Protein AF-0000000085152726 (afdb_homodimer)

Sequence (280 aa):
MINSKIYKAVYTLSEKLMHASKQKSEKEFDRLYAELKAICIDNENTAKDHPEQWETLADFTENLEVAVTGYEKALEKAIAINSKDHMSSIAYSMATLQVELGRTDEALKNLQEAKISANKIVDKELQREIDELLKKLLAEMINSKIYKAVYTLSEKLMHASKQKSEKEFDRLYAELKAICIDNENTAKDHPEQWETLADFTENLEVAVTGYEKALEKAIAINSKDHMSSIAYSMATLQVELGRTDEALKNLQEAKISANKIVDKELQREIDELLKKLLAE

Secondary structure (DSSP, 8-state):
---HHHHHHHHHHHHHHHHHHHTT-HHHHHHHHHHHHHHHHHHTTSTT--HHHHHHHHHT--SHHHHHHHHHHHHHHHHHTT-HHHHHHHHHHHHHHHHHTT-HHHHHHHHHHHHHHHTTSS-HHHHHHHHHHHHHHHH-/---HHHHHHHHHHHHHHHHHHHTT-HHHHHHHHHHHHHHHHHHTTSTT--HHHHHHHHHT--SHHHHHHHHHHHHHHHHHTT-HHHHHHHHHHHHHHHHHTT-HHHHHHHHHHHHHHHTTSS-HHHHHHHHHHHHHHHH-

InterPro domains:
  IPR011990 Tetratricopeptide-like helical domain superfamily [G3DSA:1.25.40.10] (48-139)
  IPR011990 Tetratricopeptide-like helical domain superfamily [SSF48452] (37-122)

Organism: Desulfotalea psychrophila (strain LSv54 / DSM 12343) (NCBI:txid177439)

Nearest PDB structures (foldseek):
  4a1s-assembly1_B  TM=7.825E-01  e=2.206E-02  Drosophila melanogaster
  3sf4-assembly1_A  TM=6.761E-01  e=1.902E-02  Homo sapiens
  4wne-assembly1_A  TM=7.659E-01  e=3.987E-02  Homo sapiens
  4wng-assembly1_A  TM=5.699E-01  e=5.361E-02  Homo sapiens
  5a7d-assembly2_E  TM=5.368E-01  e=1.070E-01  Drosophila melanogaster

Structure (mmCIF, N/CA/C/O backbone):
data_AF-0000000085152726-model_v1
#
loop_
_entity.id
_entity.type
_entity.pdbx_description
1 polymer 'Replicative DNA helicase'
#
loop_
_atom_site.group_PDB
_atom_site.id
_atom_site.type_symbol
_atom_site.label_atom_id
_atom_site.label_alt_id
_atom_site.label_comp_id
_atom_site.label_asym_id
_atom_site.label_entity_id
_atom_site.label_seq_id
_atom_site.pdbx_PDB_ins_code
_atom_site.Cartn_x
_atom_site.Cartn_y
_atom_site.Cartn_z
_atom_site.occupancy
_atom_site.B_iso_or_equiv
_atom_site.auth_seq_id
_atom_site.auth_comp_id
_atom_site.auth_asym_id
_atom_site.auth_atom_id
_atom_site.pdbx_PDB_model_num
ATOM 1 N N . MET A 1 1 ? 15.062 12.93 2.455 1 77.06 1 MET A N 1
ATOM 2 C CA . MET A 1 1 ? 14.906 11.641 1.789 1 77.06 1 MET A CA 1
ATOM 3 C C . MET A 1 1 ? 15.008 10.492 2.791 1 77.06 1 MET A C 1
ATOM 5 O O . MET A 1 1 ? 15.812 10.547 3.721 1 77.06 1 MET A O 1
ATOM 9 N N . ILE A 1 2 ? 13.938 9.641 2.707 1 87.25 2 ILE A N 1
ATOM 10 C CA . ILE A 1 2 ? 13.922 8.531 3.65 1 87.25 2 ILE A CA 1
ATOM 11 C C . ILE A 1 2 ? 15.078 7.574 3.342 1 87.25 2 ILE A C 1
ATOM 13 O O . ILE A 1 2 ? 15.453 7.406 2.18 1 87.25 2 ILE A O 1
ATOM 17 N N . ASN A 1 3 ? 15.664 7.082 4.418 1 90.44 3 ASN A N 1
ATOM 18 C CA . ASN A 1 3 ? 16.672 6.035 4.277 1 90.44 3 ASN A CA 1
ATOM 19 C C . ASN A 1 3 ? 16.172 4.883 3.418 1 90.44 3 ASN A C 1
ATOM 21 O O . ASN A 1 3 ? 15.078 4.363 3.646 1 90.44 3 ASN A O 1
ATOM 25 N N . SER A 1 4 ? 17.047 4.504 2.492 1 88 4 SER A N 1
ATOM 26 C CA . SER A 1 4 ? 16.609 3.533 1.492 1 88 4 SER A CA 1
ATOM 27 C C . SER A 1 4 ? 16.234 2.207 2.141 1 88 4 SER A C 1
ATOM 29 O O . SER A 1 4 ? 15.266 1.561 1.721 1 88 4 SER A O 1
ATOM 31 N N . LYS A 1 5 ? 16.984 1.775 3.172 1 89.38 5 LYS A N 1
ATOM 32 C CA . LYS A 1 5 ? 16.703 0.51 3.84 1 89.38 5 LYS A CA 1
ATOM 33 C C . LYS A 1 5 ? 15.344 0.562 4.547 1 89.38 5 LYS A C 1
ATOM 35 O O . LYS A 1 5 ? 14.562 -0.384 4.469 1 89.38 5 LYS A O 1
ATOM 40 N N . ILE A 1 6 ? 15.086 1.668 5.223 1 93.62 6 ILE A N 1
ATOM 41 C CA . ILE A 1 6 ? 13.828 1.849 5.938 1 93.62 6 ILE A CA 1
ATOM 42 C C . ILE A 1 6 ? 12.68 1.976 4.934 1 93.62 6 ILE A C 1
ATOM 44 O O . ILE A 1 6 ? 11.609 1.397 5.133 1 93.62 6 ILE A O 1
ATOM 48 N N . TYR A 1 7 ? 12.984 2.674 3.877 1 91.25 7 TYR A N 1
ATOM 49 C CA . TYR A 1 7 ? 11.992 2.852 2.822 1 91.25 7 TYR A CA 1
ATOM 50 C C . TYR A 1 7 ? 11.531 1.505 2.281 1 91.25 7 TYR A C 1
ATOM 52 O O . TYR A 1 7 ? 10.328 1.251 2.18 1 91.25 7 TYR A O 1
ATOM 60 N N . LYS A 1 8 ? 12.43 0.665 2.033 1 88.88 8 LYS A N 1
ATOM 61 C CA . LYS A 1 8 ? 12.117 -0.655 1.493 1 88.88 8 LYS A CA 1
ATOM 62 C C . LYS A 1 8 ? 11.359 -1.499 2.512 1 88.88 8 LYS A C 1
ATOM 64 O O . LYS A 1 8 ? 10.414 -2.209 2.158 1 88.88 8 LYS A O 1
ATOM 69 N N . ALA A 1 9 ? 11.805 -1.44 3.748 1 93.69 9 ALA A N 1
ATOM 70 C CA . ALA A 1 9 ? 11.133 -2.207 4.797 1 93.69 9 ALA A CA 1
ATOM 71 C C . ALA A 1 9 ? 9.688 -1.758 4.965 1 93.69 9 ALA A C 1
ATOM 73 O O . ALA A 1 9 ? 8.773 -2.588 5.023 1 93.69 9 ALA A O 1
ATOM 74 N N . VAL A 1 10 ? 9.414 -0.478 5.012 1 96 10 VAL A N 1
ATOM 75 C CA . VAL A 1 10 ? 8.078 0.087 5.188 1 96 10 VAL A CA 1
ATOM 76 C C . VAL A 1 10 ? 7.195 -0.282 3.998 1 96 10 VAL A C 1
ATOM 78 O O . VAL A 1 10 ? 6.039 -0.678 4.172 1 96 10 VAL A O 1
ATOM 81 N N . TYR A 1 11 ? 7.797 -0.189 2.867 1 91.81 11 TYR A N 1
ATOM 82 C CA . TYR A 1 11 ? 7.043 -0.53 1.664 1 91.81 11 TYR A CA 1
ATOM 83 C C . TYR A 1 11 ? 6.664 -2.006 1.658 1 91.81 11 TYR A C 1
ATOM 85 O O . TYR A 1 11 ? 5.504 -2.354 1.425 1 91.81 11 TYR A O 1
ATOM 93 N N . THR A 1 12 ? 7.625 -2.857 1.913 1 91.25 12 THR A N 1
ATOM 94 C CA . THR A 1 12 ? 7.363 -4.293 1.916 1 91.25 12 THR A CA 1
ATOM 95 C C . THR A 1 12 ? 6.293 -4.645 2.949 1 91.25 12 THR A C 1
ATOM 97 O O . THR A 1 12 ? 5.371 -5.41 2.66 1 91.25 12 THR A O 1
ATOM 100 N N . LEU A 1 13 ? 6.367 -4.059 4.086 1 95.5 13 LEU A N 1
ATOM 101 C CA . LEU A 1 13 ? 5.383 -4.316 5.129 1 95.5 13 LEU A CA 1
ATOM 102 C C . LEU A 1 13 ? 4.008 -3.787 4.723 1 95.5 13 LEU A C 1
ATOM 104 O O . LEU A 1 13 ? 2.99 -4.426 4.988 1 95.5 13 LEU A O 1
ATOM 108 N N . SER A 1 14 ? 4.031 -2.65 4.086 1 95.38 14 SER A N 1
ATOM 109 C CA . SER A 1 14 ? 2.766 -2.098 3.607 1 95.38 14 SER A CA 1
ATOM 110 C C . SER A 1 14 ? 2.086 -3.045 2.625 1 95.38 14 SER A C 1
ATOM 112 O O . SER A 1 14 ? 0.876 -3.264 2.701 1 95.38 14 SER A O 1
ATOM 114 N N . GLU A 1 15 ? 2.801 -3.539 1.738 1 90.19 15 GLU A N 1
ATOM 115 C CA . GLU A 1 15 ? 2.27 -4.496 0.771 1 90.19 15 GLU A CA 1
ATOM 116 C C . GLU A 1 15 ? 1.719 -5.734 1.468 1 90.19 15 GLU A C 1
ATOM 118 O O . GLU A 1 15 ? 0.622 -6.199 1.146 1 90.19 15 GLU A O 1
ATOM 123 N N . LYS A 1 16 ? 2.471 -6.262 2.402 1 91.12 16 LYS A N 1
ATOM 124 C CA . LYS A 1 16 ? 2.037 -7.453 3.129 1 91.12 16 LYS A CA 1
ATOM 125 C C . LYS A 1 16 ? 0.794 -7.168 3.965 1 91.12 16 LYS A C 1
ATOM 127 O O . LYS A 1 16 ? -0.101 -8.008 4.066 1 91.12 16 LYS A O 1
ATOM 132 N N . LEU A 1 17 ? 0.755 -6.02 4.492 1 95.75 17 LEU A N 1
ATOM 133 C CA . LEU A 1 17 ? -0.416 -5.605 5.258 1 95.75 17 LEU A CA 1
ATOM 134 C C . LEU A 1 17 ? -1.646 -5.512 4.359 1 95.75 17 LEU A C 1
ATOM 136 O O . LEU A 1 17 ? -2.736 -5.934 4.75 1 95.75 17 LEU A O 1
ATOM 140 N N . MET A 1 18 ? -1.488 -4.988 3.172 1 90.94 18 MET A N 1
ATOM 141 C CA . MET A 1 18 ? -2.596 -4.922 2.223 1 90.94 18 MET A CA 1
ATOM 142 C C . MET A 1 18 ? -3.104 -6.316 1.876 1 90.94 18 MET A C 1
ATOM 144 O O . MET A 1 18 ? -4.312 -6.547 1.833 1 90.94 18 MET A O 1
ATOM 148 N N . HIS A 1 19 ? -2.178 -7.211 1.657 1 86.69 19 HIS A N 1
ATOM 149 C CA . HIS A 1 19 ? -2.553 -8.586 1.336 1 86.69 19 HIS A CA 1
ATOM 150 C C . HIS A 1 19 ? -3.289 -9.242 2.5 1 86.69 19 HIS A C 1
ATOM 152 O O . HIS A 1 19 ? -4.34 -9.859 2.307 1 86.69 19 HIS A O 1
ATOM 158 N N . ALA A 1 20 ? -2.73 -9.078 3.672 1 89.69 20 ALA A N 1
ATOM 159 C CA . ALA A 1 20 ? -3.367 -9.648 4.859 1 89.69 20 ALA A CA 1
ATOM 160 C C . ALA A 1 20 ? -4.777 -9.094 5.047 1 89.69 20 ALA A C 1
ATOM 162 O O . ALA A 1 20 ? -5.688 -9.82 5.449 1 89.69 20 ALA A O 1
ATOM 163 N N . SER A 1 21 ? -4.914 -7.828 4.773 1 89.12 21 SER A N 1
ATOM 164 C CA . SER A 1 21 ? -6.219 -7.184 4.871 1 89.12 21 SER A CA 1
ATOM 165 C C . SER A 1 21 ? -7.195 -7.762 3.854 1 89.12 21 SER A C 1
ATOM 167 O O . SER A 1 21 ? -8.352 -8.039 4.184 1 89.12 21 SER A O 1
ATOM 169 N N . LYS A 1 22 ? -6.809 -8 2.668 1 82.81 22 LYS A N 1
ATOM 170 C CA . LYS A 1 22 ? -7.648 -8.547 1.604 1 82.81 22 LYS A CA 1
ATOM 171 C C . LYS A 1 22 ? -8.062 -9.977 1.918 1 82.81 22 LYS A C 1
ATOM 173 O O . LYS A 1 22 ? -9.188 -10.391 1.598 1 82.81 22 LYS A O 1
ATOM 178 N N . GLN A 1 23 ? -7.16 -10.648 2.58 1 80.12 23 GLN A N 1
ATOM 179 C CA . GLN A 1 23 ? -7.43 -12.047 2.906 1 80.12 23 GLN A CA 1
ATOM 180 C C . GLN A 1 23 ? -8.125 -12.172 4.258 1 80.12 23 GLN A C 1
ATOM 182 O O . GLN A 1 23 ? -8.359 -13.281 4.738 1 80.12 23 GLN A O 1
ATOM 187 N N . LYS A 1 24 ? -8.336 -11.102 4.988 1 84.88 24 LYS A N 1
ATOM 188 C CA . LYS A 1 24 ? -8.992 -11.039 6.293 1 84.88 24 LYS A CA 1
ATOM 189 C C . LYS A 1 24 ? -8.266 -11.906 7.316 1 84.88 24 LYS A C 1
ATOM 191 O O . LYS A 1 24 ? -8.898 -12.594 8.117 1 84.88 24 LYS A O 1
ATOM 196 N N . SER A 1 25 ? -7.023 -11.953 7.09 1 87.62 25 SER A N 1
ATOM 197 C CA . SER A 1 25 ? -6.188 -12.633 8.07 1 87.62 25 SER A CA 1
ATOM 198 C C . SER A 1 25 ? -5.797 -11.695 9.211 1 87.62 25 SER A C 1
ATOM 200 O O . SER A 1 25 ? -4.75 -11.047 9.156 1 87.62 25 SER A O 1
ATOM 202 N N . GLU A 1 26 ? -6.477 -11.727 10.234 1 91.75 26 GLU A N 1
ATOM 203 C CA . GLU A 1 26 ? -6.277 -10.797 11.344 1 91.75 26 GLU A CA 1
ATOM 204 C C . GLU A 1 26 ? -4.953 -11.062 12.055 1 91.75 26 GLU A C 1
ATOM 206 O O . GLU A 1 26 ? -4.25 -10.125 12.438 1 91.75 26 GLU A O 1
ATOM 211 N N . LYS A 1 27 ? -4.652 -12.32 12.195 1 91.56 27 LYS A N 1
ATOM 212 C CA . LYS A 1 27 ? -3.42 -12.68 12.891 1 91.56 27 LYS A CA 1
ATOM 213 C C . LYS A 1 27 ? -2.193 -12.164 12.141 1 91.56 27 LYS A C 1
ATOM 215 O O . LYS A 1 27 ? -1.292 -11.578 12.742 1 91.56 27 LYS A O 1
ATOM 220 N N . GLU A 1 28 ? -2.186 -12.438 10.914 1 90.94 28 GLU A N 1
ATOM 221 C CA . GLU A 1 28 ? -1.066 -11.977 10.094 1 90.94 28 GLU A CA 1
ATOM 222 C C . GLU A 1 28 ? -1.011 -10.453 10.055 1 90.94 28 GLU A C 1
ATOM 224 O O . GLU A 1 28 ? 0.069 -9.859 10.133 1 90.94 28 GLU A O 1
ATOM 229 N N . PHE A 1 29 ? -2.146 -9.828 9.898 1 95.44 29 PHE A N 1
ATOM 230 C CA . PHE A 1 29 ? -2.209 -8.367 9.906 1 95.44 29 PHE A CA 1
ATOM 231 C C . PHE A 1 29 ? -1.592 -7.809 11.188 1 95.44 29 PHE A C 1
ATOM 233 O O . PHE A 1 29 ? -0.74 -6.922 11.133 1 95.44 29 PHE A O 1
ATOM 240 N N . ASP A 1 30 ? -1.981 -8.414 12.297 1 96.38 30 ASP A N 1
ATOM 241 C CA . ASP A 1 30 ? -1.502 -7.938 13.586 1 96.38 30 ASP A CA 1
ATOM 242 C C . ASP A 1 30 ? 0.014 -8.078 13.695 1 96.38 30 ASP A C 1
ATOM 244 O O . ASP A 1 30 ? 0.691 -7.191 14.219 1 96.38 30 ASP A O 1
ATOM 248 N N . ARG A 1 31 ? 0.458 -9.141 13.266 1 96.19 31 ARG A N 1
ATOM 249 C CA . ARG A 1 31 ? 1.896 -9.383 13.32 1 96.19 31 ARG A CA 1
ATOM 250 C C . ARG A 1 31 ? 2.654 -8.352 12.484 1 96.19 31 ARG A C 1
ATOM 252 O O . ARG A 1 31 ? 3.631 -7.766 12.945 1 96.19 31 ARG A O 1
ATOM 259 N N . LEU A 1 32 ? 2.213 -8.18 11.273 1 96.88 32 LEU A N 1
ATOM 260 C CA . LEU A 1 32 ? 2.852 -7.242 10.359 1 96.88 32 LEU A CA 1
ATOM 261 C C . LEU A 1 32 ? 2.732 -5.812 10.875 1 96.88 32 LEU A C 1
ATOM 263 O O . LEU A 1 32 ? 3.682 -5.031 10.781 1 96.88 32 LEU A O 1
ATOM 267 N N . TYR A 1 33 ? 1.627 -5.488 11.445 1 98.06 33 TYR A N 1
ATOM 268 C CA . TYR A 1 33 ? 1.414 -4.172 12.039 1 98.06 33 TYR A CA 1
ATOM 269 C C . TYR A 1 33 ? 2.377 -3.934 13.195 1 98.06 33 TYR A C 1
ATOM 271 O O . TYR A 1 33 ? 2.951 -2.85 13.32 1 98.06 33 TYR A O 1
ATOM 279 N N . ALA A 1 34 ? 2.516 -4.953 13.992 1 98.19 34 ALA A N 1
ATOM 280 C CA . ALA A 1 34 ? 3.449 -4.852 15.117 1 98.19 34 ALA A CA 1
ATOM 281 C C . ALA A 1 34 ? 4.879 -4.641 14.617 1 98.19 34 ALA A C 1
ATOM 283 O O . ALA A 1 34 ? 5.641 -3.875 15.219 1 98.19 34 ALA A O 1
ATOM 284 N N . GLU A 1 35 ? 5.195 -5.336 13.594 1 97.81 35 GLU A N 1
ATOM 285 C CA . GLU A 1 35 ? 6.523 -5.168 13.016 1 97.81 35 GLU A CA 1
ATOM 286 C C . GLU A 1 35 ? 6.723 -3.748 12.492 1 97.81 35 GLU A C 1
ATOM 288 O O . GLU A 1 35 ? 7.77 -3.137 12.727 1 97.81 35 GLU A O 1
ATOM 293 N N . LEU A 1 36 ? 5.773 -3.23 11.766 1 98.5 36 LEU A N 1
ATOM 294 C CA . LEU A 1 36 ? 5.828 -1.856 11.281 1 98.5 36 LEU A CA 1
ATOM 295 C C . LEU A 1 36 ? 5.922 -0.873 12.445 1 98.5 36 LEU A C 1
ATOM 297 O O . LEU A 1 36 ? 6.715 0.071 12.398 1 98.5 36 LEU A O 1
ATOM 301 N N . LYS A 1 37 ? 5.121 -1.098 13.469 1 98.31 37 LYS A N 1
ATOM 302 C CA . LYS A 1 37 ? 5.137 -0.24 14.648 1 98.31 37 LYS A CA 1
ATOM 303 C C . LYS A 1 37 ? 6.504 -0.255 15.32 1 98.31 37 LYS A C 1
ATOM 305 O O . LYS A 1 37 ? 6.992 0.783 15.773 1 98.31 37 LYS A O 1
ATOM 310 N N . ALA A 1 38 ? 7.094 -1.425 15.375 1 98.44 38 ALA A N 1
ATOM 311 C CA . ALA A 1 38 ? 8.422 -1.55 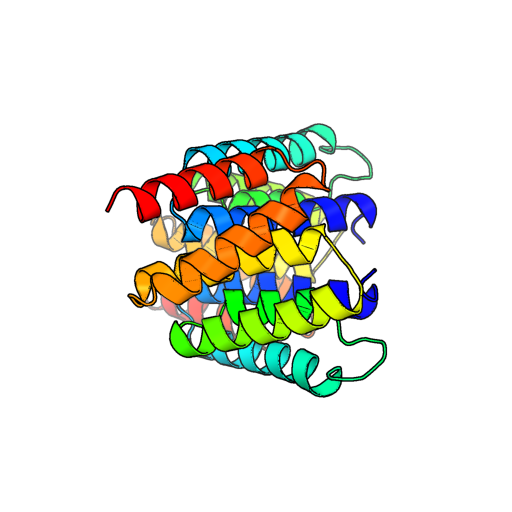15.969 1 98.44 38 ALA A CA 1
ATOM 312 C C . ALA A 1 38 ? 9.453 -0.73 15.195 1 98.44 38 ALA A C 1
ATOM 314 O O . ALA A 1 38 ? 10.32 -0.094 15.789 1 98.44 38 ALA A O 1
ATOM 315 N N . ILE A 1 39 ? 9.375 -0.748 13.859 1 98 39 ILE A N 1
ATOM 316 C CA . ILE A 1 39 ? 10.266 0.055 13.031 1 98 39 ILE A CA 1
ATOM 317 C C . ILE A 1 39 ? 10.094 1.534 13.375 1 98 39 ILE A C 1
ATOM 319 O O . ILE A 1 39 ? 11.086 2.254 13.539 1 98 39 ILE A O 1
ATOM 323 N N . CYS A 1 40 ? 8.898 1.977 13.469 1 98.06 40 CYS A N 1
ATOM 324 C CA . CYS A 1 40 ? 8.617 3.367 13.805 1 98.06 40 CYS A CA 1
ATOM 325 C C . CYS A 1 40 ? 9.203 3.725 15.172 1 98.06 40 CYS A C 1
ATOM 327 O O . CYS A 1 40 ? 9.906 4.734 15.305 1 98.06 40 CYS A O 1
ATOM 329 N N . ILE A 1 41 ? 8.961 2.912 16.156 1 98.25 41 ILE A N 1
ATOM 330 C CA . ILE A 1 41 ? 9.391 3.172 17.531 1 98.25 41 ILE A CA 1
ATOM 331 C C . ILE A 1 41 ? 10.914 3.148 17.609 1 98.25 41 ILE A C 1
ATOM 333 O O . ILE A 1 41 ? 11.523 4.023 18.219 1 98.25 41 ILE A O 1
ATOM 337 N N . ASP A 1 42 ? 11.539 2.174 16.922 1 97.88 42 ASP A N 1
ATOM 338 C CA . ASP A 1 42 ? 12.984 2.021 16.953 1 97.88 42 ASP A CA 1
ATOM 339 C C . ASP A 1 42 ? 13.68 3.229 16.328 1 97.88 42 ASP A C 1
ATOM 341 O O . ASP A 1 42 ? 14.781 3.605 16.734 1 97.88 42 ASP A O 1
ATOM 345 N N . ASN A 1 43 ? 13.031 3.801 15.359 1 97.38 43 ASN A N 1
ATOM 346 C CA . ASN A 1 43 ? 13.672 4.887 14.625 1 97.38 43 ASN A CA 1
ATOM 347 C C . ASN A 1 43 ? 13.273 6.25 15.18 1 97.38 43 ASN A C 1
ATOM 349 O O . ASN A 1 43 ? 13.836 7.273 14.797 1 97.38 43 ASN A O 1
ATOM 353 N N . GLU A 1 44 ? 12.336 6.309 16.062 1 96.81 44 GLU A N 1
ATOM 354 C CA . GLU A 1 44 ? 11.805 7.582 16.547 1 96.81 44 GLU A CA 1
ATOM 355 C C . GLU A 1 44 ? 12.914 8.438 17.156 1 96.81 44 GLU A C 1
ATOM 357 O O . GLU A 1 44 ? 13.719 7.949 17.953 1 96.81 44 GLU A O 1
ATOM 362 N N . ASN A 1 45 ? 13.039 9.648 16.766 1 95.56 45 ASN A N 1
ATOM 363 C CA . ASN A 1 45 ? 13.953 10.68 17.25 1 95.56 45 ASN A CA 1
ATOM 364 C C . ASN A 1 45 ? 15.398 10.352 16.891 1 95.56 45 ASN A C 1
ATOM 366 O O . ASN A 1 45 ? 16.328 10.805 17.562 1 95.56 45 ASN A O 1
ATOM 370 N N . THR A 1 46 ? 15.609 9.422 15.961 1 95.88 46 THR A N 1
ATOM 371 C CA . THR A 1 46 ? 16.922 9.195 15.352 1 95.88 46 THR A CA 1
ATOM 372 C C . THR A 1 46 ? 16.984 9.836 13.969 1 95.88 46 THR A C 1
ATOM 374 O O . THR A 1 46 ? 16 10.438 13.508 1 95.88 46 THR A O 1
ATOM 377 N N . ALA A 1 47 ? 18.125 9.805 13.344 1 94.12 47 ALA A N 1
ATOM 378 C CA . ALA A 1 47 ? 18.297 10.344 12 1 94.12 47 ALA A CA 1
ATOM 379 C C . ALA A 1 47 ? 17.438 9.578 10.992 1 94.12 47 ALA A C 1
ATOM 381 O O . ALA A 1 47 ? 17.203 10.047 9.875 1 94.12 47 ALA A O 1
ATOM 382 N N . LYS A 1 48 ? 16.875 8.414 11.32 1 94.81 48 LYS A N 1
ATOM 383 C CA . LYS A 1 48 ? 16.094 7.562 10.43 1 94.81 48 LYS A CA 1
ATOM 384 C C . LYS A 1 48 ? 14.602 7.828 10.594 1 94.81 48 LYS A C 1
ATOM 386 O O . LYS A 1 48 ? 13.781 7.258 9.875 1 94.81 48 LYS A O 1
ATOM 391 N N . ASP A 1 49 ? 14.25 8.672 11.602 1 96.62 49 ASP A N 1
ATOM 392 C CA . ASP A 1 49 ? 12.859 9.031 11.867 1 96.62 49 ASP A CA 1
ATOM 393 C C . ASP A 1 49 ? 12.273 9.844 10.719 1 96.62 49 ASP A C 1
ATOM 395 O O . ASP A 1 49 ? 12.656 11 10.508 1 96.62 49 ASP A O 1
ATOM 399 N N . HIS A 1 50 ? 11.453 9.289 9.938 1 97.44 50 HIS A N 1
ATOM 400 C CA . HIS A 1 50 ? 10.906 9.906 8.734 1 97.44 50 HIS A CA 1
ATOM 401 C C . HIS A 1 50 ? 9.383 9.867 8.734 1 97.44 50 HIS A C 1
ATOM 403 O O . HIS A 1 50 ? 8.789 8.891 9.203 1 97.44 50 HIS A O 1
ATOM 409 N N . PRO A 1 51 ? 8.695 10.898 8.164 1 97.75 51 PRO A N 1
ATOM 410 C CA . PRO A 1 51 ? 7.23 10.953 8.18 1 97.75 51 PRO A CA 1
ATOM 411 C C . PRO A 1 51 ? 6.582 9.719 7.551 1 97.75 51 PRO A C 1
ATOM 413 O O . PRO A 1 51 ? 5.531 9.266 8.008 1 97.75 51 PRO A O 1
ATOM 416 N N . GLU A 1 52 ? 7.219 9.133 6.566 1 95.38 52 GLU A N 1
ATOM 417 C CA . GLU A 1 52 ? 6.648 8.031 5.793 1 95.38 52 GLU A CA 1
ATOM 418 C C . GLU A 1 52 ? 6.324 6.84 6.688 1 95.38 52 GLU A C 1
ATOM 420 O O . GLU A 1 52 ? 5.301 6.18 6.496 1 95.38 52 GLU A O 1
ATOM 425 N N . GLN A 1 53 ? 7.238 6.469 7.648 1 97.56 53 GLN A N 1
ATOM 426 C CA . GLN A 1 53 ? 6.992 5.293 8.477 1 97.56 53 GLN A CA 1
ATOM 427 C C . GLN A 1 53 ? 5.766 5.492 9.367 1 97.56 53 GLN A C 1
ATOM 429 O O . GLN A 1 53 ? 4.941 4.586 9.508 1 97.56 53 GLN A O 1
ATOM 434 N N . TRP A 1 54 ? 5.555 6.68 9.891 1 98.25 54 TRP A N 1
ATOM 435 C CA . TRP A 1 54 ? 4.41 6.984 10.742 1 98.25 54 TRP A CA 1
ATOM 436 C C . TRP A 1 54 ? 3.137 7.113 9.922 1 98.25 54 TRP A C 1
ATOM 438 O O . TRP A 1 54 ? 2.062 6.688 10.352 1 98.25 54 TRP A O 1
ATOM 448 N N . GLU A 1 55 ? 3.27 7.758 8.789 1 97.44 55 GLU A N 1
ATOM 449 C CA . GLU A 1 55 ? 2.125 7.852 7.887 1 97.44 55 GLU A CA 1
ATOM 450 C C . GLU A 1 55 ? 1.615 6.465 7.5 1 97.44 55 GLU A C 1
ATOM 452 O O . GLU A 1 55 ? 0.411 6.207 7.543 1 97.44 55 GLU A O 1
ATOM 457 N N . THR A 1 56 ? 2.549 5.594 7.07 1 97.56 56 THR A N 1
ATOM 458 C CA . THR A 1 56 ? 2.166 4.242 6.688 1 97.56 56 THR A CA 1
ATOM 459 C C . THR A 1 56 ? 1.493 3.518 7.848 1 97.56 56 THR A C 1
ATOM 461 O O . THR A 1 56 ? 0.475 2.848 7.664 1 97.56 56 THR A O 1
ATOM 464 N N . LEU A 1 57 ? 2.07 3.662 9.062 1 98.38 57 LEU A N 1
ATOM 465 C CA . LEU A 1 57 ? 1.446 3.047 10.227 1 98.38 57 LEU A CA 1
ATOM 466 C C . LEU A 1 57 ? 0.017 3.549 10.406 1 98.38 57 LEU A C 1
ATOM 468 O O . LEU A 1 57 ? -0.902 2.754 10.617 1 98.38 57 LEU A O 1
ATOM 472 N N . ALA A 1 58 ? -0.166 4.824 10.305 1 97.69 58 ALA A N 1
ATOM 473 C CA . ALA A 1 58 ? -1.49 5.426 10.445 1 97.69 58 ALA A CA 1
ATOM 474 C C . ALA A 1 58 ? -2.443 4.906 9.375 1 97.69 58 ALA A C 1
ATOM 476 O O . ALA A 1 58 ? -3.615 4.637 9.648 1 97.69 58 ALA A O 1
ATOM 477 N N . ASP A 1 59 ? -1.989 4.719 8.156 1 95.75 59 ASP A N 1
ATOM 478 C CA . ASP A 1 59 ? -2.793 4.246 7.027 1 95.75 59 ASP A CA 1
ATOM 479 C C . ASP A 1 59 ? -3.418 2.887 7.332 1 95.75 59 ASP A C 1
ATOM 481 O O . ASP A 1 59 ? -4.5 2.57 6.836 1 95.75 59 ASP A O 1
ATOM 485 N N . PHE A 1 60 ? -2.764 2.152 8.156 1 97.19 60 PHE A N 1
ATOM 486 C CA . PHE A 1 60 ? -3.236 0.792 8.383 1 97.19 60 PHE A CA 1
ATOM 487 C C . PHE A 1 60 ? -3.842 0.656 9.773 1 97.19 60 PHE A C 1
ATOM 489 O O . PHE A 1 60 ? -4.207 -0.445 10.195 1 97.19 60 PHE A O 1
ATOM 496 N N . THR A 1 61 ? -3.92 1.75 10.492 1 96.81 61 THR A N 1
ATOM 497 C CA . THR A 1 61 ? -4.559 1.75 11.805 1 96.81 61 THR A CA 1
ATOM 498 C C . THR A 1 61 ? -6.074 1.837 11.664 1 96.81 61 THR A C 1
ATOM 500 O O . THR A 1 61 ? -6.594 2.758 11.031 1 96.81 61 THR A O 1
ATOM 503 N N . GLU A 1 62 ? -6.797 0.926 12.242 1 92 62 GLU A N 1
ATOM 504 C CA . GLU A 1 62 ? -8.242 0.81 12.055 1 92 62 GLU A CA 1
ATOM 505 C C . GLU A 1 62 ? -8.992 1.809 12.93 1 92 62 GLU A C 1
ATOM 507 O O . GLU A 1 62 ? -10.016 2.355 12.516 1 92 62 GLU A O 1
ATOM 512 N N . ASN A 1 63 ? -8.461 1.954 14.172 1 96.25 63 ASN A N 1
ATOM 513 C CA . ASN A 1 63 ? -9.078 2.938 15.055 1 96.25 63 ASN A CA 1
ATOM 514 C C . ASN A 1 63 ? -8.805 4.363 14.586 1 96.25 63 ASN A C 1
ATOM 516 O O . ASN A 1 63 ? -7.656 4.812 14.578 1 96.25 63 ASN A O 1
ATOM 520 N N . LEU A 1 64 ? -9.844 5.035 14.25 1 95.75 64 LEU A N 1
ATOM 521 C CA . LEU A 1 64 ? -9.719 6.352 13.633 1 95.75 64 LEU A CA 1
ATOM 522 C C . LEU A 1 64 ? -8.984 7.316 14.547 1 95.75 64 LEU A C 1
ATOM 524 O O . LEU A 1 64 ? -8.156 8.109 14.086 1 95.75 64 LEU A O 1
ATOM 528 N N . GLU A 1 65 ? -9.281 7.273 15.852 1 97.06 65 GLU A N 1
ATOM 529 C CA . GLU A 1 65 ? -8.609 8.164 16.797 1 97.06 65 GLU A CA 1
ATOM 530 C C . GLU A 1 65 ? -7.113 7.883 16.859 1 97.06 65 GLU A C 1
ATOM 532 O O . GLU A 1 65 ? -6.301 8.805 16.875 1 97.06 65 GLU A O 1
ATOM 537 N N . VAL A 1 66 ? -6.77 6.598 16.859 1 97.88 66 VAL A N 1
ATOM 538 C CA . VAL A 1 66 ? -5.367 6.207 16.906 1 97.88 66 VAL A CA 1
ATOM 539 C C . VAL A 1 66 ? -4.688 6.586 15.586 1 97.88 66 VAL A C 1
ATOM 541 O O . VAL A 1 66 ? -3.537 7.027 15.578 1 97.88 66 VAL A O 1
ATOM 544 N N . ALA A 1 67 ? -5.395 6.41 14.492 1 97.56 67 ALA A N 1
ATOM 545 C CA . ALA A 1 67 ? -4.867 6.801 13.188 1 97.56 67 ALA A CA 1
ATOM 546 C C . ALA A 1 67 ? -4.562 8.297 13.141 1 97.56 67 ALA A C 1
ATOM 548 O O . ALA A 1 67 ? -3.512 8.703 12.648 1 97.56 67 ALA A O 1
ATOM 549 N N . VAL A 1 68 ? -5.453 9.133 13.688 1 98.12 68 VAL A N 1
ATOM 550 C CA . VAL A 1 68 ?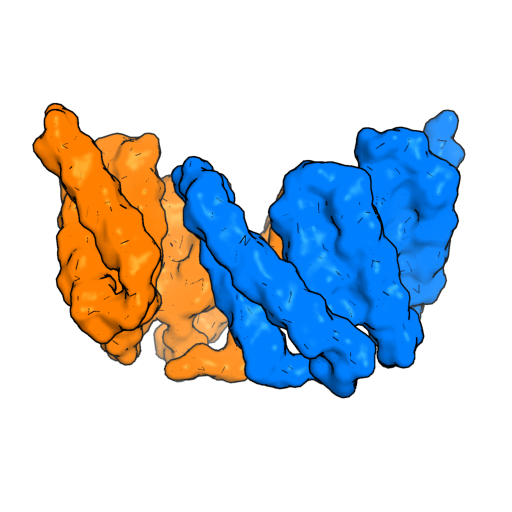 -5.238 10.57 13.711 1 98.12 68 VAL A CA 1
ATOM 551 C C . VAL A 1 68 ? -3.965 10.891 14.492 1 98.12 68 VAL A C 1
ATOM 553 O O . VAL A 1 68 ? -3.15 11.711 14.055 1 98.12 68 VAL A O 1
ATOM 556 N N . THR A 1 69 ? -3.812 10.227 15.594 1 97.94 69 THR A N 1
ATOM 557 C CA . THR A 1 69 ? -2.607 10.43 16.391 1 97.94 69 THR A CA 1
ATOM 558 C C . THR A 1 69 ? -1.362 10.055 15.594 1 97.94 69 THR A C 1
ATOM 560 O O . THR A 1 69 ? -0.326 10.711 15.703 1 97.94 69 THR A O 1
ATOM 563 N N . GLY A 1 70 ? -1.476 8.992 14.844 1 97.75 70 GLY A N 1
ATOM 564 C CA . GLY A 1 70 ? -0.38 8.602 13.969 1 97.75 70 GLY A CA 1
ATOM 565 C C . GLY A 1 70 ? -0.06 9.641 12.906 1 97.75 70 GLY A C 1
ATOM 566 O O . GLY A 1 70 ? 1.109 9.93 12.656 1 97.75 70 GLY A O 1
ATOM 567 N N . TYR A 1 71 ? -1.066 10.164 12.289 1 98.19 71 TYR A N 1
ATOM 568 C CA . TYR A 1 71 ? -0.866 11.219 11.289 1 98.19 71 TYR A CA 1
ATOM 569 C C . TYR A 1 71 ? -0.259 12.461 11.93 1 98.19 71 TYR A C 1
ATOM 571 O O . TYR A 1 71 ? 0.562 13.141 11.312 1 98.19 71 TYR A O 1
ATOM 579 N N . GLU A 1 72 ? -0.699 12.797 13.188 1 98.31 72 GLU A N 1
ATOM 580 C CA . GLU A 1 72 ? -0.109 13.93 13.906 1 98.31 72 GLU A CA 1
ATOM 581 C C . GLU A 1 72 ? 1.396 13.742 14.078 1 98.31 72 GLU A C 1
ATOM 583 O O . GLU A 1 72 ? 2.168 14.68 13.867 1 98.31 72 GLU A O 1
ATOM 588 N N . LYS A 1 73 ? 1.744 12.539 14.453 1 98.06 73 LYS A N 1
ATOM 589 C CA . LYS A 1 73 ? 3.166 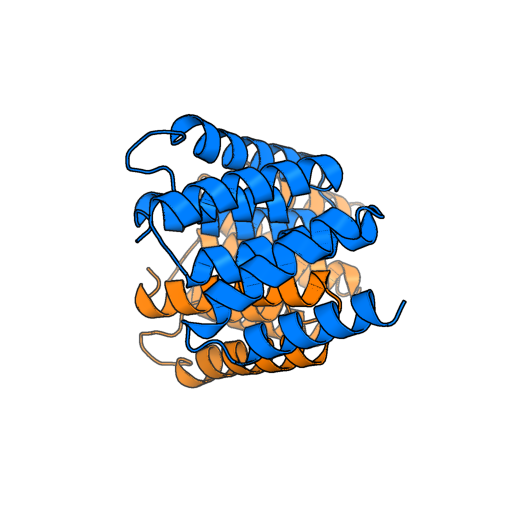12.242 14.602 1 98.06 73 LYS A CA 1
ATOM 590 C C . LYS A 1 73 ? 3.896 12.367 13.273 1 98.06 73 LYS A C 1
ATOM 592 O O . LYS A 1 73 ? 4.996 12.914 13.211 1 98.06 73 LYS A O 1
ATOM 597 N N . ALA A 1 74 ? 3.342 11.781 12.234 1 98.31 74 ALA A N 1
ATOM 598 C CA . ALA A 1 74 ? 3.918 11.891 10.898 1 98.31 74 ALA A CA 1
ATOM 599 C C . ALA A 1 74 ? 4.078 13.352 10.484 1 98.31 74 ALA A C 1
ATOM 601 O O . ALA A 1 74 ? 5.105 13.734 9.922 1 98.31 74 ALA A O 1
ATOM 602 N N . LEU A 1 75 ? 3.088 14.156 10.805 1 98.44 75 LEU A N 1
ATOM 603 C CA . LEU A 1 75 ? 3.113 15.57 10.438 1 98.44 75 LEU A CA 1
ATOM 604 C C . LEU A 1 75 ? 4.234 16.297 11.172 1 98.44 75 LEU A C 1
ATOM 606 O O . LEU A 1 75 ? 4.914 17.141 10.586 1 98.44 75 LEU A O 1
ATOM 610 N N . GLU A 1 76 ? 4.387 16 12.383 1 98.12 76 GLU A N 1
ATOM 611 C CA . GLU A 1 76 ? 5.484 16.594 13.148 1 98.12 76 GLU A CA 1
ATOM 612 C C . GLU A 1 76 ? 6.828 16.312 12.477 1 98.12 76 GLU A C 1
ATOM 614 O O . GLU A 1 76 ? 7.676 17.203 12.383 1 98.12 76 GLU A O 1
ATOM 619 N N . LYS A 1 77 ? 7.027 15.078 12.07 1 98.06 77 LYS A N 1
ATOM 620 C CA . LYS A 1 77 ? 8.281 14.719 11.406 1 98.06 77 LYS A CA 1
ATOM 621 C C . LYS A 1 77 ? 8.406 15.422 10.055 1 98.06 77 LYS A C 1
ATOM 623 O O . LYS A 1 77 ? 9.508 15.812 9.664 1 98.06 77 LYS A O 1
ATOM 628 N N . ALA A 1 78 ? 7.297 15.578 9.32 1 97.88 78 ALA A N 1
ATOM 629 C CA . ALA A 1 78 ? 7.305 16.281 8.039 1 97.88 78 ALA A CA 1
ATOM 630 C C . ALA A 1 78 ? 7.699 17.734 8.219 1 97.88 78 ALA A C 1
ATOM 632 O O . ALA A 1 78 ? 8.484 18.281 7.43 1 97.88 78 ALA A O 1
ATOM 633 N N . ILE A 1 79 ? 7.168 18.359 9.242 1 97.69 79 ILE A N 1
ATOM 634 C CA . ILE A 1 79 ? 7.48 19.75 9.539 1 97.69 79 ILE A CA 1
ATOM 635 C C . ILE A 1 79 ? 8.961 19.875 9.906 1 97.69 79 ILE A C 1
ATOM 637 O O . ILE A 1 79 ? 9.633 20.797 9.445 1 97.69 79 ILE A O 1
ATOM 641 N N . ALA A 1 80 ? 9.453 18.906 10.617 1 96.44 80 ALA A N 1
ATOM 642 C CA . ALA A 1 80 ? 10.844 18.953 11.07 1 96.44 80 ALA A CA 1
ATOM 643 C C . ALA A 1 80 ? 11.805 18.922 9.891 1 96.44 80 ALA A C 1
ATOM 645 O O . ALA A 1 80 ? 12.875 19.531 9.938 1 96.44 80 ALA A O 1
ATOM 646 N N . ILE A 1 81 ? 11.477 18.281 8.859 1 95.62 81 ILE A N 1
ATOM 647 C CA . ILE A 1 81 ? 12.383 18.188 7.719 1 95.62 81 ILE A CA 1
ATOM 648 C C . ILE A 1 81 ? 11.906 19.125 6.609 1 95.62 81 ILE A C 1
ATOM 650 O O . ILE A 1 81 ? 12.422 19.078 5.488 1 95.62 81 ILE A O 1
ATOM 654 N N . ASN A 1 82 ? 10.867 19.922 6.848 1 96.44 82 ASN A N 1
ATOM 655 C CA . ASN A 1 82 ? 10.289 20.906 5.938 1 96.44 82 ASN A CA 1
ATOM 656 C C . ASN A 1 82 ? 9.922 20.281 4.598 1 96.44 82 ASN A C 1
ATOM 658 O O . ASN A 1 82 ? 10.211 20.844 3.543 1 96.44 82 ASN A O 1
ATOM 662 N N . SER A 1 83 ? 9.375 19.094 4.656 1 96.06 83 SER A N 1
ATOM 663 C CA . SER A 1 83 ? 8.898 18.422 3.447 1 96.06 83 SER A CA 1
ATOM 664 C C . SER A 1 83 ? 7.48 18.859 3.094 1 96.06 83 SER A C 1
ATOM 666 O O . SER A 1 83 ? 6.508 18.281 3.582 1 96.06 83 SER A O 1
ATOM 668 N N . LYS A 1 84 ? 7.383 19.766 2.178 1 96.69 84 LYS A N 1
ATOM 669 C CA . LYS A 1 84 ? 6.086 20.312 1.798 1 96.69 84 LYS A CA 1
ATOM 670 C C . LYS A 1 84 ? 5.184 19.234 1.204 1 96.69 84 LYS A C 1
ATOM 672 O O . LYS A 1 84 ? 3.971 19.25 1.417 1 96.69 84 LYS A O 1
ATOM 677 N N . ASP A 1 85 ? 5.789 18.328 0.493 1 93.88 85 ASP A N 1
ATOM 678 C CA . ASP A 1 85 ? 5.035 17.203 -0.067 1 93.88 85 ASP A CA 1
ATOM 679 C C . ASP A 1 85 ? 4.355 16.391 1.035 1 93.88 85 ASP A C 1
ATOM 681 O O . ASP A 1 85 ? 3.145 16.172 0.997 1 93.88 85 ASP A O 1
ATOM 685 N N . HIS A 1 86 ? 5.113 16.047 2.061 1 95.44 86 HIS A N 1
ATOM 686 C CA . HIS A 1 86 ? 4.574 15.242 3.154 1 95.44 86 HIS A CA 1
ATOM 687 C C . HIS A 1 86 ? 3.639 16.062 4.031 1 95.44 86 HIS A C 1
ATOM 689 O O . HIS A 1 86 ? 2.598 15.578 4.473 1 95.44 86 HIS A O 1
ATOM 695 N N . MET A 1 87 ? 4.023 17.328 4.27 1 97.62 87 MET A N 1
ATOM 696 C CA . MET A 1 87 ? 3.164 18.172 5.082 1 97.62 87 MET A CA 1
ATOM 697 C C . MET A 1 87 ? 1.765 18.281 4.48 1 97.62 87 MET A C 1
ATOM 699 O O . MET A 1 87 ? 0.768 18.156 5.195 1 97.62 87 MET A O 1
ATOM 703 N N . SER A 1 88 ? 1.709 18.453 3.191 1 96.81 88 SER A N 1
ATOM 704 C CA . SER A 1 88 ? 0.425 18.609 2.516 1 96.81 88 SER A CA 1
ATOM 705 C C . SER A 1 88 ? -0.388 17.328 2.551 1 96.81 88 SER A C 1
ATOM 707 O O . SER A 1 88 ? -1.538 17.328 2.994 1 96.81 88 SER A O 1
ATOM 709 N N . SER A 1 89 ? 0.18 16.25 2.098 1 93.88 89 SER A N 1
ATOM 710 C CA . SER A 1 89 ? -0.537 14.984 1.972 1 93.88 89 SER A CA 1
ATOM 711 C C . SER A 1 89 ? -0.968 14.453 3.334 1 93.88 89 SER A C 1
ATOM 713 O O . SER A 1 89 ? -2.1 13.992 3.496 1 93.88 89 SER A O 1
ATOM 715 N N . ILE A 1 90 ? -0.124 14.539 4.383 1 96.94 90 ILE A N 1
ATOM 716 C CA . ILE A 1 90 ? -0.424 14.008 5.707 1 96.94 90 ILE A CA 1
ATOM 717 C C . ILE A 1 90 ? -1.504 14.852 6.371 1 96.94 90 ILE A C 1
ATOM 719 O O . ILE A 1 90 ? -2.449 14.32 6.957 1 96.94 90 ILE A O 1
ATOM 723 N N . ALA A 1 91 ? -1.341 16.156 6.242 1 97.75 91 ALA A N 1
ATOM 724 C CA . ALA A 1 91 ? -2.357 17.047 6.812 1 97.75 91 ALA A CA 1
ATOM 725 C C . ALA A 1 91 ? -3.719 16.797 6.168 1 97.75 91 ALA A C 1
ATOM 727 O O . ALA A 1 91 ? -4.746 16.781 6.852 1 97.75 91 ALA A O 1
ATOM 728 N N . TYR A 1 92 ? -3.742 16.578 4.879 1 96.81 92 TYR A N 1
ATOM 729 C CA . TYR A 1 92 ? -4.984 16.297 4.168 1 96.81 92 TYR A CA 1
ATOM 730 C C . TYR A 1 92 ? -5.598 14.992 4.656 1 96.81 92 TYR A C 1
ATOM 732 O O . TYR A 1 92 ? -6.797 14.93 4.938 1 96.81 92 TYR A O 1
ATOM 740 N N . SER A 1 93 ? -4.762 13.961 4.754 1 94.5 93 SER A N 1
ATOM 741 C CA . SER A 1 93 ? -5.238 12.656 5.215 1 94.5 93 SER A CA 1
ATOM 742 C C . SER A 1 93 ? -5.777 12.742 6.641 1 94.5 93 SER A C 1
ATOM 744 O O . SER A 1 93 ? -6.832 12.18 6.941 1 94.5 93 SER A O 1
ATOM 746 N N . MET A 1 94 ? -5.047 13.469 7.457 1 97 94 MET A N 1
ATOM 747 C CA . MET A 1 94 ? -5.473 13.641 8.844 1 97 94 MET A CA 1
ATOM 748 C C . MET A 1 94 ? -6.805 14.383 8.914 1 97 94 MET A C 1
ATOM 750 O O . MET A 1 94 ? -7.703 13.977 9.656 1 97 94 MET A O 1
ATOM 754 N N . ALA A 1 95 ? -6.957 15.422 8.133 1 97.31 95 ALA A N 1
ATOM 755 C CA . ALA A 1 95 ? -8.172 16.234 8.117 1 97.31 95 ALA A CA 1
ATOM 756 C C . ALA A 1 95 ? -9.375 15.406 7.676 1 97.31 95 ALA A C 1
ATOM 758 O O . ALA A 1 95 ? -10.469 15.539 8.242 1 97.31 95 ALA A O 1
ATOM 759 N N . THR A 1 96 ? -9.211 14.609 6.68 1 95.31 96 THR A N 1
ATOM 760 C CA . THR A 1 96 ? -10.289 13.766 6.176 1 95.31 96 THR A CA 1
ATOM 761 C C . THR A 1 96 ? -10.812 12.836 7.273 1 95.31 96 THR A C 1
ATOM 763 O O . THR A 1 96 ? -12.023 12.656 7.418 1 95.31 96 THR A O 1
ATOM 766 N N . LEU A 1 97 ? -9.898 12.281 8.062 1 95.94 97 LEU A N 1
ATOM 767 C CA . LEU A 1 97 ? -10.312 11.406 9.164 1 95.94 97 LEU A CA 1
ATOM 768 C C . LEU A 1 97 ? -11 12.203 10.258 1 95.94 97 LEU A C 1
ATOM 770 O O . LEU A 1 97 ? -11.953 11.719 10.875 1 95.94 97 LEU A O 1
ATOM 774 N N . GLN A 1 98 ? -10.469 13.398 10.461 1 97.81 98 GLN A N 1
ATOM 775 C CA . GLN A 1 98 ? -11.0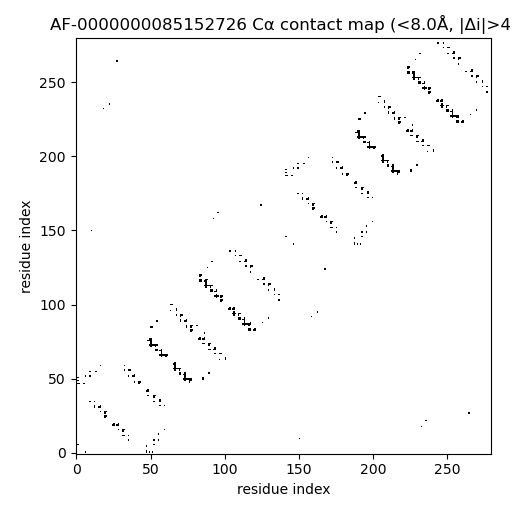62 14.266 11.484 1 97.81 98 GLN A CA 1
ATOM 776 C C . GLN A 1 98 ? -12.5 14.625 11.133 1 97.81 98 GLN A C 1
ATOM 778 O O . GLN A 1 98 ? -13.359 14.711 12.016 1 97.81 98 GLN A O 1
ATOM 783 N N . VAL A 1 99 ? -12.766 14.805 9.898 1 96.31 99 VAL A N 1
ATOM 784 C CA . VAL A 1 99 ? -14.133 15.047 9.461 1 96.31 99 VAL A CA 1
ATOM 785 C C . VAL A 1 99 ? -15.008 13.844 9.797 1 96.31 99 VAL A C 1
ATOM 787 O O . VAL A 1 99 ? -16.125 14.008 10.312 1 96.31 99 VAL A O 1
ATOM 790 N N . GLU A 1 100 ? -14.539 12.688 9.578 1 94.5 100 GLU A N 1
ATOM 791 C CA . GLU A 1 100 ? -15.281 11.469 9.867 1 94.5 100 GLU A CA 1
ATOM 792 C C . GLU A 1 100 ? -15.547 11.328 11.367 1 94.5 100 GLU A C 1
ATOM 794 O O . GLU A 1 100 ? -16.578 10.773 11.766 1 94.5 100 GLU A O 1
ATOM 799 N N . LEU A 1 101 ? -14.617 11.852 12.164 1 97.19 101 LEU A N 1
ATOM 800 C CA . LEU A 1 101 ? -14.719 11.758 13.617 1 97.19 101 LEU A CA 1
ATOM 801 C C . LEU A 1 101 ? -15.547 12.906 14.18 1 97.19 101 LEU A C 1
ATOM 803 O O . LEU A 1 101 ? -15.727 13.016 15.391 1 97.19 101 LEU A O 1
ATOM 807 N N . GLY A 1 102 ? -15.953 13.812 13.305 1 96.38 102 GLY A N 1
ATOM 808 C CA . GLY A 1 102 ? -16.75 14.953 13.734 1 96.38 102 GLY A CA 1
ATOM 809 C C . GLY A 1 102 ? -15.906 16.078 14.312 1 96.38 102 GLY A C 1
ATOM 810 O O . GLY A 1 102 ? -16.422 16.953 15 1 96.38 102 GLY A O 1
ATOM 811 N N . ARG A 1 103 ? -14.68 16 14.133 1 97.5 103 ARG A N 1
ATOM 812 C CA . ARG A 1 103 ? -13.75 17.031 14.578 1 97.5 103 ARG A CA 1
ATOM 813 C C . ARG A 1 103 ? -13.516 18.078 13.484 1 97.5 103 ARG A C 1
ATOM 815 O O . ARG A 1 103 ? -12.375 18.328 13.094 1 97.5 103 ARG A O 1
ATOM 822 N N . THR A 1 104 ? -14.492 18.766 13.133 1 97.31 104 THR A N 1
ATOM 823 C CA . THR A 1 104 ? -14.516 19.609 11.945 1 97.31 104 THR A CA 1
ATOM 824 C C . THR A 1 104 ? -13.586 20.812 12.117 1 97.31 104 THR A C 1
ATOM 826 O O . THR A 1 104 ? -12.906 21.219 11.18 1 97.31 104 THR A O 1
ATOM 829 N N . ASP A 1 105 ? -13.555 21.359 13.312 1 97.62 105 ASP A N 1
ATOM 830 C CA . ASP A 1 105 ? -12.695 22.516 13.539 1 97.62 105 ASP A CA 1
ATOM 831 C C . ASP A 1 105 ? -11.227 22.156 13.352 1 97.62 105 ASP A C 1
ATOM 833 O O . ASP A 1 105 ? -10.469 22.906 12.742 1 97.62 105 ASP A O 1
ATOM 837 N N . GLU A 1 106 ? -10.875 21.062 13.914 1 97.94 106 GLU A N 1
ATOM 838 C CA . GLU A 1 106 ? -9.508 20.594 13.734 1 97.94 106 GLU A CA 1
ATOM 839 C C . GLU A 1 106 ? -9.211 20.281 12.266 1 97.94 106 GLU A C 1
ATOM 841 O O . GLU A 1 106 ? -8.125 20.594 11.773 1 97.94 106 GLU A O 1
ATOM 846 N N . ALA A 1 107 ? -10.156 19.656 11.586 1 98.19 107 ALA A N 1
ATOM 847 C CA . ALA A 1 107 ? -10.008 19.344 10.164 1 98.19 107 ALA A CA 1
ATOM 848 C C . ALA A 1 107 ? -9.773 20.609 9.344 1 98.19 107 ALA A C 1
ATOM 850 O O . ALA A 1 107 ? -8.898 20.641 8.477 1 98.19 107 ALA A O 1
ATOM 851 N N . LEU A 1 108 ? -10.57 21.594 9.688 1 98.25 108 LEU A N 1
ATOM 852 C CA . LEU A 1 108 ? -10.453 22.844 8.953 1 98.25 108 LEU A CA 1
ATOM 853 C C . LEU A 1 108 ? -9.07 23.453 9.141 1 98.25 108 LEU A C 1
ATOM 855 O O . LEU A 1 108 ? -8.453 23.906 8.172 1 98.25 108 LEU A O 1
ATOM 859 N N . LYS A 1 109 ? -8.617 23.484 10.328 1 98.06 109 LYS A N 1
ATOM 860 C CA . LYS A 1 109 ? -7.285 24.016 10.609 1 98.06 109 LYS A CA 1
ATOM 861 C C . LYS A 1 109 ? -6.215 23.25 9.828 1 98.06 109 LYS A C 1
ATOM 863 O O . LYS A 1 109 ? -5.34 23.859 9.211 1 98.06 109 LYS A O 1
ATOM 868 N N . ASN A 1 110 ? -6.281 21.938 9.82 1 98.19 110 ASN A N 1
ATOM 869 C CA . ASN A 1 110 ? -5.289 21.125 9.133 1 98.19 110 ASN A CA 1
ATOM 870 C C . ASN A 1 110 ? -5.402 21.25 7.617 1 98.19 110 ASN A C 1
ATOM 872 O O . ASN A 1 110 ? -4.398 21.188 6.906 1 98.19 110 ASN A O 1
ATOM 876 N N . LEU A 1 111 ? -6.621 21.406 7.105 1 98.38 111 LEU A N 1
ATOM 877 C CA . LEU A 1 111 ? -6.805 21.625 5.672 1 98.38 111 LEU A CA 1
ATOM 878 C C . LEU A 1 111 ? -6.188 22.953 5.238 1 98.38 111 LEU A C 1
ATOM 880 O O . LEU A 1 111 ? -5.59 23.031 4.164 1 98.38 111 LEU A O 1
ATOM 884 N N . GLN A 1 112 ? -6.359 23.922 6.07 1 98.31 112 GLN A N 1
ATOM 885 C CA . GLN A 1 112 ? -5.762 25.203 5.746 1 98.31 112 GLN A CA 1
ATOM 886 C C . GLN A 1 112 ? -4.238 25.109 5.715 1 98.31 112 GLN A C 1
ATOM 888 O O . GLN A 1 112 ? -3.594 25.672 4.824 1 98.31 112 GLN A O 1
ATOM 893 N N . GLU A 1 113 ? -3.719 24.438 6.656 1 97.56 113 GLU A N 1
ATOM 894 C CA . GLU A 1 113 ? -2.275 24.219 6.664 1 97.56 113 GLU A CA 1
ATOM 895 C C . GLU A 1 113 ? -1.836 23.391 5.457 1 97.56 113 GLU A C 1
ATOM 897 O O . GLU A 1 113 ? -0.792 23.656 4.863 1 97.56 113 GLU A O 1
ATOM 902 N N . ALA A 1 114 ? -2.613 22.344 5.164 1 98.12 114 ALA A N 1
ATOM 903 C CA . ALA A 1 114 ? -2.336 21.547 3.973 1 98.12 114 ALA A CA 1
ATOM 904 C C . ALA A 1 114 ? -2.328 22.422 2.717 1 98.12 114 ALA A C 1
ATOM 906 O O . ALA A 1 114 ? -1.486 22.234 1.835 1 98.12 114 ALA A O 1
ATOM 907 N N . LYS A 1 115 ? -3.252 23.328 2.662 1 98 115 LYS A N 1
ATOM 908 C CA . LYS A 1 115 ? -3.357 24.219 1.508 1 98 115 LYS A CA 1
ATOM 909 C C . LYS A 1 115 ? -2.111 25.094 1.37 1 98 115 LYS A C 1
ATOM 911 O O . LYS A 1 115 ? -1.576 25.25 0.271 1 98 115 LYS A O 1
ATOM 916 N N . ILE A 1 116 ? -1.663 25.641 2.443 1 98 116 ILE A N 1
ATOM 917 C CA . ILE A 1 116 ? -0.477 26.484 2.438 1 98 116 ILE A CA 1
ATOM 918 C C . ILE A 1 116 ? 0.72 25.703 1.911 1 98 116 ILE A C 1
ATOM 920 O O . ILE A 1 116 ? 1.453 26.172 1.042 1 98 116 ILE A O 1
ATOM 924 N N . SER A 1 117 ? 0.904 24.469 2.369 1 97.88 117 SER A N 1
ATOM 925 C CA . SER A 1 117 ? 2.016 23.625 1.938 1 97.88 117 SER A CA 1
ATOM 926 C C . SER A 1 117 ? 1.828 23.156 0.499 1 97.88 117 SER A C 1
ATOM 928 O O . SER A 1 117 ? 2.791 23.109 -0.27 1 97.88 117 SER A O 1
ATOM 930 N N . ALA A 1 118 ? 0.577 22.844 0.177 1 97.62 118 ALA A N 1
ATOM 931 C CA . ALA A 1 118 ? 0.286 22.297 -1.149 1 97.62 118 ALA A CA 1
ATOM 932 C C . ALA A 1 118 ? 0.537 23.344 -2.232 1 97.62 118 ALA A C 1
ATOM 934 O O . ALA A 1 118 ? 0.907 23 -3.357 1 97.62 118 ALA A O 1
ATOM 935 N N . ASN A 1 119 ? 0.365 24.547 -1.902 1 97.25 119 ASN A N 1
ATOM 936 C CA . ASN A 1 119 ? 0.604 25.625 -2.855 1 97.25 119 ASN A CA 1
ATOM 937 C C . ASN A 1 119 ? 2.074 25.703 -3.258 1 97.25 119 ASN A C 1
ATOM 939 O O . ASN A 1 119 ? 2.418 26.359 -4.246 1 97.25 119 ASN A O 1
ATOM 943 N N . LYS A 1 120 ? 2.889 25.062 -2.559 1 96.69 120 LYS A N 1
ATOM 944 C CA . LYS A 1 120 ? 4.328 25.141 -2.793 1 96.69 120 LYS A CA 1
ATOM 945 C C . LYS A 1 120 ? 4.828 23.906 -3.539 1 96.69 120 LYS A C 1
ATOM 947 O O . LYS A 1 120 ? 6.031 23.766 -3.777 1 96.69 120 LYS A O 1
ATOM 952 N N . ILE A 1 121 ? 3.963 23.016 -3.834 1 94.25 121 ILE A N 1
ATOM 953 C CA . ILE A 1 121 ? 4.379 21.797 -4.539 1 94.25 121 ILE A CA 1
ATOM 954 C C . ILE A 1 121 ? 3.617 21.688 -5.859 1 94.25 121 ILE A C 1
ATOM 956 O O . ILE A 1 121 ? 2.697 22.469 -6.121 1 94.25 121 ILE A O 1
ATOM 960 N N . VAL A 1 122 ? 3.918 20.781 -6.707 1 90.69 122 VAL A N 1
ATOM 961 C CA . VAL A 1 122 ? 3.424 20.719 -8.078 1 90.69 122 VAL A CA 1
ATOM 962 C C . VAL A 1 122 ? 2.227 19.766 -8.148 1 90.69 122 VAL A C 1
ATOM 964 O O . VAL A 1 122 ? 1.611 19.609 -9.203 1 90.69 122 VAL A O 1
ATOM 967 N N . ASP A 1 123 ? 1.805 19.156 -7.039 1 90.06 123 ASP A N 1
ATOM 968 C CA . ASP A 1 123 ? 0.717 18.188 -7.027 1 90.06 123 ASP A CA 1
ATOM 969 C C . ASP A 1 123 ? -0.641 18.875 -7.129 1 90.06 123 ASP A C 1
ATOM 971 O O . ASP A 1 123 ? -1.315 19.094 -6.117 1 90.06 123 ASP A O 1
ATOM 975 N N . LYS A 1 124 ? -1.155 19.094 -8.383 1 92.19 124 LYS A N 1
ATOM 976 C CA . LYS A 1 124 ? -2.383 19.844 -8.648 1 92.19 124 LYS A CA 1
ATOM 977 C C . LYS A 1 124 ? -3.611 19.062 -8.195 1 92.19 124 LYS A C 1
ATOM 979 O O . LYS A 1 124 ? -4.625 19.641 -7.812 1 92.19 124 LYS A O 1
ATOM 984 N N . GLU A 1 125 ? -3.434 17.797 -8.266 1 88.88 125 GLU A N 1
ATOM 985 C CA . GLU A 1 125 ? -4.562 16.984 -7.836 1 88.88 125 GLU A CA 1
ATOM 986 C C . GLU A 1 125 ? -4.801 17.109 -6.332 1 88.88 125 GLU A C 1
ATOM 988 O O . GLU A 1 125 ? -5.941 17.266 -5.891 1 88.88 125 GLU A O 1
ATOM 993 N N . LEU A 1 126 ? -3.73 17.047 -5.617 1 91.75 126 LEU A N 1
ATOM 994 C CA . LEU A 1 126 ? -3.848 17.219 -4.176 1 91.75 126 LEU A CA 1
ATOM 995 C C . LEU A 1 126 ? -4.375 18.609 -3.838 1 91.75 126 LEU A C 1
ATOM 997 O O . LEU A 1 126 ? -5.215 18.766 -2.947 1 91.75 126 LEU A O 1
ATOM 1001 N N . GLN A 1 127 ? -3.91 19.609 -4.52 1 95.81 127 GLN A N 1
ATOM 1002 C CA . GLN A 1 127 ? -4.406 20.969 -4.328 1 95.81 127 GLN A CA 1
ATOM 1003 C C . GLN A 1 127 ? -5.914 21.047 -4.555 1 95.81 127 GLN A C 1
ATOM 1005 O O . GLN A 1 127 ? -6.637 21.656 -3.762 1 95.81 127 GLN A O 1
ATOM 1010 N N . ARG A 1 128 ? -6.348 20.422 -5.555 1 94.31 128 ARG A N 1
ATOM 1011 C CA . ARG A 1 128 ? -7.77 20.422 -5.875 1 94.31 128 ARG A CA 1
ATOM 1012 C C . ARG A 1 128 ? -8.578 19.734 -4.785 1 94.31 128 ARG A C 1
ATOM 1014 O O . ARG A 1 128 ? -9.641 20.219 -4.391 1 94.31 128 ARG A O 1
ATOM 1021 N N . GLU A 1 129 ? -8.102 18.609 -4.32 1 92.81 129 GLU A N 1
ATOM 1022 C CA . GLU A 1 129 ? -8.805 17.859 -3.297 1 92.81 129 GLU A CA 1
ATOM 1023 C C . GLU A 1 129 ? -8.914 18.641 -1.997 1 92.81 129 GLU A C 1
ATOM 1025 O O . GLU A 1 129 ? -9.961 18.625 -1.338 1 92.81 129 GLU A O 1
ATOM 1030 N N . ILE A 1 130 ? -7.859 19.281 -1.666 1 96.38 130 ILE A N 1
ATOM 1031 C CA . ILE A 1 130 ? -7.852 20.109 -0.464 1 96.38 130 ILE A CA 1
ATOM 1032 C C . ILE A 1 130 ? -8.875 21.234 -0.607 1 96.38 130 ILE A C 1
ATOM 1034 O O . ILE A 1 130 ? -9.695 21.453 0.287 1 96.38 130 ILE A O 1
ATOM 1038 N N . ASP A 1 131 ? -8.859 21.875 -1.727 1 96.62 131 ASP A N 1
ATOM 1039 C CA . ASP A 1 131 ? -9.781 22.984 -1.978 1 96.62 131 ASP A CA 1
ATOM 1040 C C . ASP A 1 131 ? -11.234 22.516 -1.924 1 96.62 131 ASP A C 1
ATOM 1042 O O . ASP A 1 131 ? -12.086 23.172 -1.338 1 96.62 131 ASP A O 1
ATOM 1046 N N . GLU A 1 132 ? -11.461 21.422 -2.539 1 94.88 132 GLU A N 1
ATOM 1047 C CA . GLU A 1 132 ? -12.82 20.906 -2.586 1 94.88 132 GLU A CA 1
ATOM 1048 C C . GLU A 1 132 ? -13.32 20.547 -1.19 1 94.88 132 GLU A C 1
ATOM 1050 O O . GLU A 1 132 ? -14.469 20.844 -0.847 1 94.88 132 GLU A O 1
ATOM 1055 N N . LEU A 1 133 ? -12.508 19.922 -0.402 1 94.44 133 LEU A N 1
ATOM 1056 C CA . LEU A 1 133 ? -12.922 19.547 0.945 1 94.44 133 LEU A CA 1
ATOM 1057 C C . LEU A 1 133 ? -13.109 20.781 1.817 1 94.44 133 LEU A C 1
ATOM 1059 O O . LEU A 1 133 ? -14.047 20.844 2.619 1 94.44 133 LEU A O 1
ATOM 1063 N N . LEU A 1 134 ? -12.203 21.734 1.652 1 97.06 134 LEU A N 1
ATOM 1064 C CA . LEU A 1 134 ? -12.344 23 2.375 1 97.06 134 LEU A CA 1
ATOM 1065 C C . LEU A 1 134 ? -13.672 23.656 2.049 1 97.06 134 LEU A C 1
ATOM 1067 O O . LEU A 1 134 ? -14.398 24.078 2.953 1 97.06 134 LEU A O 1
ATOM 1071 N N . LYS A 1 135 ? -13.969 23.688 0.854 1 96.31 135 LYS A N 1
ATOM 1072 C CA . LYS A 1 135 ? -15.219 24.312 0.423 1 96.31 135 LYS A CA 1
ATOM 1073 C C . LYS A 1 135 ? -16.422 23.578 0.988 1 96.31 135 LYS A C 1
ATOM 1075 O O . LYS A 1 135 ? -17.391 24.203 1.423 1 96.31 135 LYS A O 1
ATOM 1080 N N . LYS A 1 136 ? -16.328 22.312 0.908 1 94.69 136 LYS A N 1
ATOM 1081 C CA . LYS A 1 136 ? -17.422 21.5 1.417 1 94.69 136 LYS A CA 1
ATOM 1082 C C . LYS A 1 136 ? -17.672 21.75 2.902 1 94.69 136 LYS A C 1
ATOM 1084 O O . LYS A 1 136 ? -18.812 21.828 3.348 1 94.69 136 LYS A O 1
ATOM 1089 N N . LEU A 1 137 ? -16.609 21.906 3.666 1 96.31 137 LEU A N 1
ATOM 1090 C CA . LEU A 1 137 ? -16.734 22.078 5.109 1 96.31 137 LEU A CA 1
ATOM 1091 C C . LEU A 1 137 ? -17.156 23.5 5.465 1 96.31 137 LEU A C 1
ATOM 1093 O O . LEU A 1 137 ? -17.828 23.719 6.473 1 96.31 137 LEU A O 1
ATOM 1097 N N . LEU A 1 138 ? -16.766 24.375 4.715 1 93.62 138 LEU A N 1
ATOM 1098 C CA . LEU A 1 138 ? -17.125 25.766 4.973 1 93.62 138 LEU A CA 1
ATOM 1099 C C . LEU A 1 138 ? -18.547 26.047 4.543 1 93.62 138 LEU A C 1
ATOM 1101 O O . LEU A 1 138 ? -19.156 27.016 4.996 1 93.62 138 LEU A O 1
ATOM 1105 N N . ALA A 1 139 ? -19.094 25.25 3.643 1 89.75 139 ALA A N 1
ATOM 1106 C CA . ALA A 1 139 ? -20.484 25.406 3.203 1 89.75 139 ALA A CA 1
ATOM 1107 C C . ALA A 1 139 ? -21.453 24.75 4.18 1 89.75 139 ALA A C 1
ATOM 1109 O O . ALA A 1 139 ? -22.641 25.031 4.164 1 89.75 139 ALA A O 1
ATOM 1110 N N . GLU A 1 140 ? -21.062 23.938 5.004 1 77.06 140 GLU A N 1
ATOM 1111 C CA . GLU A 1 140 ? -21.922 23.312 6.016 1 77.06 140 GLU A CA 1
ATOM 1112 C C . GLU A 1 140 ? -21.984 24.156 7.281 1 77.06 140 GLU A C 1
ATOM 1114 O O . GLU A 1 140 ? -23.047 24.312 7.887 1 77.06 140 GLU A O 1
ATOM 1119 N N . MET B 1 1 ? 16.406 -7.926 -8.695 1 77.12 1 MET B N 1
ATOM 1120 C CA . MET B 1 1 ? 16.094 -6.719 -7.938 1 77.12 1 MET B CA 1
ATOM 1121 C C . MET B 1 1 ? 15.461 -5.66 -8.836 1 77.12 1 MET B C 1
ATOM 1123 O O . MET B 1 1 ? 15.867 -5.5 -9.992 1 77.12 1 MET B O 1
ATOM 1127 N N . ILE B 1 2 ? 14.297 -5.184 -8.336 1 87.12 2 ILE B N 1
ATOM 1128 C CA . ILE B 1 2 ? 13.594 -4.188 -9.141 1 87.12 2 ILE B CA 1
ATOM 1129 C C . ILE B 1 2 ? 14.414 -2.904 -9.203 1 87.12 2 ILE B C 1
ATOM 1131 O O . ILE B 1 2 ? 15.109 -2.557 -8.25 1 87.12 2 ILE B O 1
ATOM 1135 N N . ASN B 1 3 ? 14.383 -2.322 -10.398 1 90.31 3 ASN B N 1
ATOM 1136 C CA . ASN B 1 3 ? 14.992 -1.008 -10.562 1 90.31 3 ASN B CA 1
ATOM 1137 C C . ASN B 1 3 ? 14.508 -0.023 -9.508 1 90.31 3 ASN B C 1
ATOM 1139 O O . ASN B 1 3 ? 13.297 0.111 -9.289 1 90.31 3 ASN B O 1
ATOM 1143 N N . SER B 1 4 ? 15.492 0.659 -8.938 1 87.94 4 SER B N 1
ATOM 1144 C CA . SER B 1 4 ? 15.172 1.503 -7.789 1 87.94 4 SER B CA 1
ATOM 1145 C C . SER B 1 4 ? 14.188 2.604 -8.172 1 87.94 4 SER B C 1
ATOM 1147 O O . SER B 1 4 ? 13.297 2.943 -7.395 1 87.94 4 SER B O 1
ATOM 1149 N N . LYS B 1 5 ? 14.344 3.201 -9.383 1 89.38 5 LYS B N 1
ATOM 1150 C CA . LYS B 1 5 ? 13.453 4.27 -9.82 1 89.38 5 LYS B CA 1
ATOM 1151 C C . LYS B 1 5 ? 12.023 3.758 -10 1 89.38 5 LYS B C 1
ATOM 1153 O O . LYS B 1 5 ? 11.062 4.418 -9.586 1 89.38 5 LYS B O 1
ATOM 1158 N N . ILE B 1 6 ? 11.898 2.576 -10.602 1 93.62 6 ILE B N 1
ATOM 1159 C CA . ILE B 1 6 ? 10.586 1.971 -10.82 1 93.62 6 ILE B CA 1
ATOM 1160 C C . ILE B 1 6 ? 9.977 1.553 -9.484 1 93.62 6 ILE B C 1
ATOM 1162 O O . ILE B 1 6 ? 8.789 1.756 -9.25 1 93.62 6 ILE B O 1
ATOM 1166 N N . TYR B 1 7 ? 10.844 1.055 -8.656 1 91.25 7 TYR B N 1
ATOM 1167 C CA . TYR B 1 7 ? 10.406 0.641 -7.328 1 91.25 7 TYR B CA 1
ATOM 1168 C C . TYR B 1 7 ? 9.773 1.805 -6.574 1 91.25 7 TYR B C 1
ATOM 1170 O O . TYR B 1 7 ? 8.672 1.675 -6.027 1 91.25 7 TYR B O 1
ATOM 1178 N N . LYS B 1 8 ? 10.398 2.902 -6.629 1 88.81 8 LYS B N 1
ATOM 1179 C CA . LYS B 1 8 ? 9.906 4.09 -5.938 1 88.81 8 LYS B CA 1
ATOM 1180 C C . LYS B 1 8 ? 8.609 4.59 -6.562 1 88.81 8 LYS B C 1
ATOM 1182 O O . LYS B 1 8 ? 7.684 4.988 -5.852 1 88.81 8 LYS B O 1
ATOM 1187 N N . ALA B 1 9 ? 8.562 4.594 -7.871 1 93.81 9 ALA B N 1
ATOM 1188 C CA . ALA B 1 9 ? 7.359 5.047 -8.562 1 93.81 9 ALA B CA 1
ATOM 1189 C C . ALA B 1 9 ? 6.164 4.16 -8.227 1 93.81 9 ALA B C 1
ATOM 1191 O O . ALA B 1 9 ? 5.082 4.66 -7.902 1 93.81 9 ALA B O 1
ATOM 1192 N N . VAL B 1 10 ? 6.309 2.855 -8.242 1 95.88 10 VAL B N 1
ATOM 1193 C CA . VAL B 1 10 ? 5.25 1.892 -7.957 1 95.88 10 VAL B CA 1
ATOM 1194 C C . VAL B 1 10 ? 4.785 2.043 -6.508 1 95.88 10 VAL B C 1
ATOM 1196 O O . VAL B 1 10 ? 3.584 2.053 -6.234 1 95.88 10 VAL B O 1
ATOM 1199 N N . TYR B 1 11 ? 5.754 2.207 -5.68 1 92 11 TYR B N 1
ATOM 1200 C CA . TYR B 1 11 ? 5.422 2.369 -4.27 1 92 11 TYR B CA 1
ATOM 1201 C C . TYR B 1 11 ? 4.633 3.652 -4.039 1 92 11 TYR B C 1
ATOM 1203 O O . TYR B 1 11 ? 3.586 3.637 -3.385 1 92 11 TYR B O 1
ATOM 1211 N N . THR B 1 12 ? 5.109 4.746 -4.574 1 91.19 12 THR B N 1
ATOM 1212 C CA . THR B 1 12 ? 4.434 6.023 -4.398 1 91.19 12 THR B CA 1
ATOM 1213 C C . THR B 1 12 ? 3.012 5.965 -4.953 1 91.19 12 THR B C 1
ATOM 121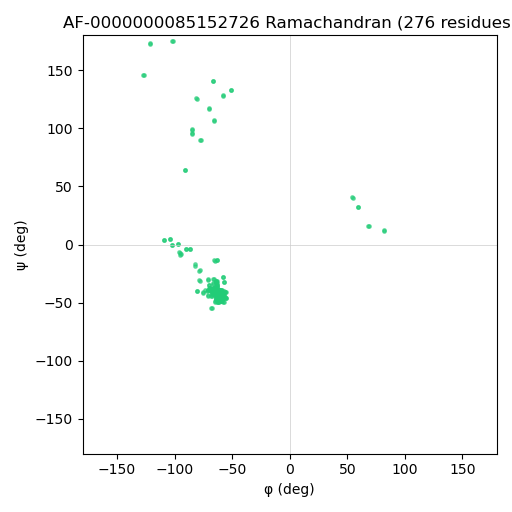5 O O . THR B 1 12 ? 2.068 6.422 -4.305 1 91.19 12 THR B O 1
ATOM 1218 N N . LEU B 1 13 ? 2.854 5.355 -6.07 1 95.56 13 LEU B N 1
ATOM 1219 C CA . LEU B 1 13 ? 1.528 5.234 -6.668 1 95.56 13 LEU B CA 1
ATOM 1220 C C . LEU B 1 13 ? 0.633 4.332 -5.828 1 95.56 13 LEU B C 1
ATOM 1222 O O . LEU B 1 13 ? -0.559 4.602 -5.672 1 95.56 13 LEU B O 1
ATOM 1226 N N . SER B 1 14 ? 1.231 3.301 -5.305 1 95.44 14 SER B N 1
ATOM 1227 C CA . SER B 1 14 ? 0.466 2.412 -4.438 1 95.44 14 SER B CA 1
ATOM 1228 C C . SER B 1 14 ? -0.074 3.156 -3.223 1 95.44 14 SER B C 1
ATOM 1230 O O . SER B 1 14 ? -1.234 2.98 -2.846 1 95.44 14 SER B O 1
ATOM 1232 N N . GLU B 1 15 ? 0.723 3.904 -2.635 1 90.31 15 GLU B N 1
ATOM 1233 C CA . GLU B 1 15 ? 0.306 4.703 -1.486 1 90.31 15 GLU B CA 1
ATOM 1234 C C . GLU B 1 15 ? -0.814 5.668 -1.864 1 90.31 15 GLU B C 1
ATOM 1236 O O . GLU B 1 15 ? -1.808 5.789 -1.144 1 90.31 15 GLU B O 1
ATOM 1241 N N . LYS B 1 16 ? -0.661 6.348 -2.965 1 91.25 16 LYS B N 1
ATOM 1242 C CA . LYS B 1 16 ? -1.673 7.297 -3.416 1 91.25 16 LYS B CA 1
ATOM 1243 C C . LYS B 1 16 ? -2.979 6.586 -3.762 1 91.25 16 LYS B C 1
ATOM 1245 O O . LYS B 1 16 ? -4.062 7.102 -3.484 1 91.25 16 LYS B O 1
ATOM 1250 N N . LEU B 1 17 ? -2.846 5.457 -4.305 1 95.81 17 LEU B N 1
ATOM 1251 C CA . LEU B 1 17 ? -4.023 4.652 -4.617 1 95.81 17 LEU B CA 1
ATOM 1252 C C . LEU B 1 17 ? -4.75 4.234 -3.346 1 95.81 17 LEU B C 1
ATOM 1254 O O . LEU B 1 17 ? -5.984 4.273 -3.289 1 95.81 17 LEU B O 1
ATOM 1258 N N . MET B 1 18 ? -4.016 3.859 -2.328 1 91 18 MET B N 1
ATOM 1259 C CA . MET B 1 18 ? -4.625 3.508 -1.049 1 91 18 MET B CA 1
ATOM 1260 C C . MET B 1 18 ? -5.383 4.695 -0.461 1 91 18 MET B C 1
ATOM 1262 O O . MET B 1 18 ? -6.504 4.543 0.026 1 91 18 MET B O 1
ATOM 1266 N N . HIS B 1 19 ? -4.766 5.848 -0.548 1 86.75 19 HIS B N 1
ATOM 1267 C CA . HIS B 1 19 ? -5.406 7.051 -0.033 1 86.75 19 HIS B CA 1
ATOM 1268 C C . HIS B 1 19 ? -6.676 7.375 -0.812 1 86.75 19 HIS B C 1
ATOM 1270 O O . HIS B 1 19 ? -7.723 7.648 -0.218 1 86.75 19 HIS B O 1
ATOM 1276 N N . ALA B 1 20 ? -6.566 7.32 -2.105 1 89.75 20 ALA B N 1
ATOM 1277 C CA . ALA B 1 20 ? -7.73 7.594 -2.947 1 89.75 20 ALA B CA 1
ATOM 1278 C C . ALA B 1 20 ? -8.867 6.621 -2.646 1 89.75 20 ALA B C 1
ATOM 1280 O O . ALA B 1 20 ? -10.039 7.004 -2.646 1 89.75 20 ALA B O 1
ATOM 1281 N N . SER B 1 21 ? -8.5 5.391 -2.412 1 89.25 21 SER B N 1
ATOM 1282 C CA . SER B 1 21 ? -9.484 4.367 -2.068 1 89.25 21 SER B CA 1
ATOM 1283 C C . SER B 1 21 ? -10.156 4.672 -0.734 1 89.25 21 SER B C 1
ATOM 1285 O O . SER B 1 21 ? -11.375 4.562 -0.608 1 89.25 21 SER B O 1
ATOM 1287 N N . LYS B 1 22 ? -9.445 5.086 0.233 1 83 22 LYS B N 1
ATOM 1288 C CA . LYS B 1 22 ? -9.969 5.406 1.559 1 83 22 LYS B CA 1
ATOM 1289 C C . LYS B 1 22 ? -10.898 6.617 1.507 1 83 22 LYS B C 1
ATOM 1291 O O . LYS B 1 22 ? -11.891 6.676 2.236 1 83 22 LYS B O 1
ATOM 1296 N N . GLN B 1 23 ? -10.547 7.5 0.611 1 80.38 23 GLN B N 1
ATOM 1297 C CA . GLN B 1 23 ? -11.336 8.719 0.489 1 80.38 23 GLN B CA 1
ATOM 1298 C C . GLN B 1 23 ? -12.477 8.547 -0.509 1 80.38 23 GLN B C 1
ATOM 1300 O O . GLN B 1 23 ? -13.211 9.492 -0.796 1 80.38 23 GLN B O 1
ATOM 1305 N N . LYS B 1 24 ? -12.594 7.422 -1.175 1 85.12 24 LYS B N 1
ATOM 1306 C CA . LYS B 1 24 ? -13.625 7.086 -2.152 1 85.12 24 LYS B CA 1
ATOM 1307 C C . LYS B 1 24 ? -13.617 8.07 -3.318 1 85.12 24 LYS B C 1
ATOM 1309 O O . LYS B 1 24 ? -14.68 8.484 -3.795 1 85.12 24 LYS B O 1
ATOM 1314 N N . SER B 1 25 ? -12.461 8.5 -3.555 1 87.75 25 SER B N 1
ATOM 1315 C CA . SER B 1 25 ? -12.289 9.344 -4.73 1 87.75 25 SER B CA 1
ATOM 1316 C C . SER B 1 25 ? -12.07 8.508 -5.988 1 87.75 25 SER B C 1
ATOM 1318 O O . SER B 1 25 ? -10.93 8.219 -6.355 1 87.75 25 SER B O 1
ATOM 1320 N N . GLU B 1 26 ? -13.047 8.242 -6.688 1 91.94 26 GLU B N 1
ATOM 1321 C CA . GLU B 1 26 ? -12.977 7.355 -7.844 1 91.94 26 GLU B CA 1
ATOM 1322 C C . GLU B 1 26 ? -12.156 7.977 -8.969 1 91.94 26 GLU B C 1
ATOM 1324 O O . GLU B 1 26 ? -11.391 7.281 -9.641 1 91.94 26 GLU B O 1
ATOM 1329 N N . LYS B 1 27 ? -12.344 9.258 -9.148 1 91.62 27 LYS B N 1
ATOM 1330 C CA . LYS B 1 27 ? -11.633 9.945 -10.219 1 91.62 27 LYS B CA 1
ATOM 1331 C C . LYS B 1 27 ? -10.125 9.891 -10 1 91.62 27 LYS B C 1
ATOM 1333 O O . LYS B 1 27 ? -9.367 9.578 -10.914 1 91.62 27 LYS B O 1
ATOM 1338 N N . GLU B 1 28 ? -9.75 10.234 -8.836 1 91.19 28 GLU B N 1
ATOM 1339 C CA . GLU B 1 28 ? -8.328 10.195 -8.508 1 91.19 28 GLU B CA 1
ATOM 1340 C C . GLU B 1 28 ? -7.789 8.766 -8.578 1 91.19 28 GLU B C 1
ATOM 1342 O O . GLU B 1 28 ? -6.684 8.539 -9.078 1 91.19 28 GLU B O 1
ATOM 1347 N N . PHE B 1 29 ? -8.531 7.824 -8.062 1 95.5 29 PHE B N 1
ATOM 1348 C CA . PHE B 1 29 ? -8.133 6.426 -8.133 1 95.5 29 PHE B CA 1
ATOM 1349 C C . PHE B 1 29 ? -7.879 6.004 -9.578 1 95.5 29 PHE B C 1
ATOM 1351 O O . PHE B 1 29 ? -6.832 5.434 -9.883 1 95.5 29 PHE B O 1
ATOM 1358 N N . ASP B 1 30 ? -8.82 6.387 -10.438 1 96.44 30 ASP B N 1
ATOM 1359 C CA . ASP B 1 30 ? -8.719 6 -11.836 1 96.44 30 ASP B CA 1
ATOM 1360 C C . ASP B 1 30 ? -7.473 6.605 -12.484 1 96.44 30 ASP B C 1
ATOM 1362 O O . ASP B 1 30 ? -6.785 5.941 -13.266 1 96.44 30 ASP B O 1
ATOM 1366 N N . ARG B 1 31 ? -7.25 7.773 -12.18 1 96.31 31 ARG B N 1
ATOM 1367 C CA . ARG B 1 31 ? -6.082 8.445 -12.734 1 96.31 31 ARG B CA 1
ATOM 1368 C C . ARG B 1 31 ? -4.793 7.762 -12.289 1 96.31 31 ARG B C 1
ATOM 1370 O O . ARG B 1 31 ? -3.92 7.48 -13.109 1 96.31 31 ARG B O 1
ATOM 1377 N N . LEU B 1 32 ? -4.695 7.535 -11.016 1 96.94 32 LEU B N 1
ATOM 1378 C CA . LEU B 1 32 ? -3.51 6.898 -10.453 1 96.94 32 LEU B CA 1
ATOM 1379 C C . LEU B 1 32 ? -3.355 5.473 -10.969 1 96.94 32 LEU B C 1
ATOM 1381 O O . LEU B 1 32 ? -2.242 5.035 -11.266 1 96.94 32 LEU B O 1
ATOM 1385 N N . TYR B 1 33 ? -4.434 4.793 -11.109 1 98.06 33 TYR B N 1
ATOM 1386 C CA . TYR B 1 33 ? -4.422 3.443 -11.664 1 98.06 33 TYR B CA 1
ATOM 1387 C C . TYR B 1 33 ? -3.92 3.443 -13.102 1 98.06 33 TYR B C 1
ATOM 1389 O O . TYR B 1 33 ? -3.119 2.588 -13.484 1 98.06 33 TYR B O 1
ATOM 1397 N N . ALA B 1 34 ? -4.406 4.406 -13.844 1 98.19 34 ALA B N 1
ATOM 1398 C CA . ALA B 1 34 ? -3.959 4.531 -15.227 1 98.19 34 ALA B CA 1
ATOM 1399 C C . ALA B 1 34 ? -2.461 4.809 -15.297 1 98.19 34 ALA B C 1
ATOM 1401 O O . ALA B 1 34 ? -1.767 4.281 -16.172 1 98.19 34 ALA B O 1
ATOM 1402 N N . GLU B 1 35 ? -2.029 5.621 -14.422 1 97.88 35 GLU B N 1
ATOM 1403 C CA . GLU B 1 35 ? -0.6 5.914 -14.375 1 97.88 35 GLU B CA 1
ATOM 1404 C C . GLU B 1 35 ? 0.209 4.664 -14.047 1 97.88 35 GLU B C 1
ATOM 1406 O O . GLU B 1 35 ? 1.235 4.398 -14.672 1 97.88 35 GLU B O 1
ATOM 1411 N N . LEU B 1 36 ? -0.195 3.922 -13.039 1 98.5 36 LEU B N 1
ATOM 1412 C CA . LEU B 1 36 ? 0.462 2.668 -12.688 1 98.5 36 LEU B CA 1
ATOM 1413 C C . LEU B 1 36 ? 0.433 1.691 -13.859 1 98.5 36 LEU B C 1
ATOM 1415 O O . LEU B 1 36 ? 1.44 1.049 -14.164 1 98.5 36 LEU B O 1
ATOM 1419 N N . LYS B 1 37 ? -0.707 1.593 -14.516 1 98.31 37 LYS B N 1
ATOM 1420 C CA . LYS B 1 37 ? -0.849 0.71 -15.672 1 98.31 37 LYS B CA 1
ATOM 1421 C C . LYS B 1 37 ? 0.106 1.113 -16.797 1 98.31 37 LYS B C 1
ATOM 1423 O O . LYS B 1 37 ? 0.698 0.254 -17.453 1 98.31 37 LYS B O 1
ATOM 1428 N N . ALA B 1 38 ? 0.227 2.4 -16.984 1 98.44 38 ALA B N 1
ATOM 1429 C CA .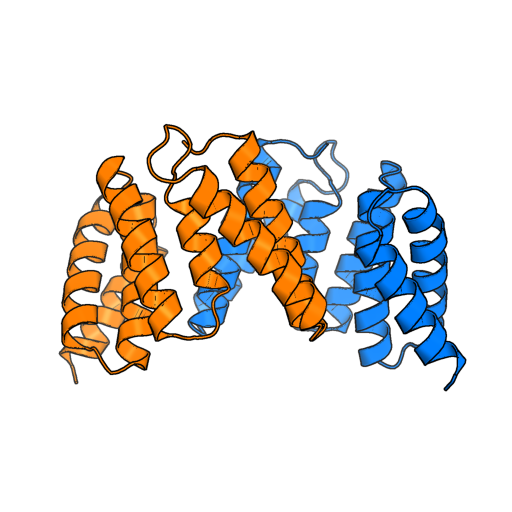 ALA B 1 38 ? 1.138 2.9 -18.016 1 98.44 38 ALA B CA 1
ATOM 1430 C C . ALA B 1 38 ? 2.578 2.496 -17.719 1 98.44 38 ALA B C 1
ATOM 1432 O O . ALA B 1 38 ? 3.33 2.131 -18.625 1 98.44 38 ALA B O 1
ATOM 1433 N N . ILE B 1 39 ? 2.988 2.57 -16.438 1 98.06 39 ILE B N 1
ATOM 1434 C CA . ILE B 1 39 ? 4.324 2.143 -16.047 1 98.06 39 ILE B CA 1
ATOM 1435 C C . ILE B 1 39 ? 4.516 0.667 -16.375 1 98.06 39 ILE B C 1
ATOM 1437 O O . ILE B 1 39 ? 5.547 0.282 -16.938 1 98.06 39 ILE B O 1
ATOM 1441 N N . CYS B 1 40 ? 3.559 -0.131 -16.062 1 98 40 CYS B N 1
ATOM 1442 C CA . CYS B 1 40 ? 3.631 -1.557 -16.359 1 98 40 CYS B CA 1
ATOM 1443 C C . CYS B 1 40 ? 3.768 -1.796 -17.859 1 98 40 CYS B C 1
ATOM 1445 O O . CYS B 1 40 ? 4.648 -2.541 -18.297 1 98 40 CYS B O 1
ATOM 1447 N N . ILE B 1 41 ? 2.953 -1.168 -18.641 1 98.25 41 ILE B N 1
ATOM 1448 C CA . ILE B 1 41 ? 2.916 -1.365 -20.078 1 98.25 41 ILE B CA 1
ATOM 1449 C C . ILE B 1 41 ? 4.219 -0.869 -20.703 1 98.25 41 ILE B C 1
ATOM 1451 O O . ILE B 1 41 ? 4.805 -1.545 -21.562 1 98.25 41 ILE B O 1
ATOM 1455 N N . ASP B 1 42 ? 4.695 0.293 -20.25 1 97.88 42 ASP B N 1
ATOM 1456 C CA . ASP B 1 42 ? 5.91 0.892 -20.781 1 97.88 42 ASP B CA 1
ATOM 1457 C C . ASP B 1 42 ? 7.125 0.007 -20.516 1 97.88 42 ASP B C 1
ATOM 1459 O O . ASP B 1 42 ? 8.062 -0.028 -21.328 1 97.88 42 ASP B O 1
ATOM 1463 N N . ASN B 1 43 ? 7.094 -0.68 -19.406 1 97.38 43 ASN B N 1
ATOM 1464 C CA . ASN B 1 43 ? 8.258 -1.467 -19.031 1 97.38 43 ASN B CA 1
ATOM 1465 C C . ASN B 1 43 ? 8.133 -2.918 -19.484 1 97.38 43 ASN B C 1
ATOM 1467 O O . ASN B 1 43 ? 9.094 -3.688 -19.391 1 97.38 43 ASN B O 1
ATOM 1471 N N . GLU B 1 44 ? 7.016 -3.307 -19.969 1 96.75 44 GLU B N 1
ATOM 1472 C CA . GLU B 1 44 ? 6.773 -4.707 -20.312 1 96.75 44 GLU B CA 1
ATOM 1473 C C . GLU B 1 44 ? 7.793 -5.211 -21.328 1 96.75 44 GLU B C 1
ATOM 1475 O O . GLU B 1 44 ? 8.055 -4.543 -22.328 1 96.75 44 GLU B O 1
ATOM 1480 N N . ASN B 1 45 ? 8.43 -6.289 -21.078 1 95.5 45 ASN B N 1
ATOM 1481 C CA . ASN B 1 45 ? 9.375 -7.004 -21.922 1 95.5 45 ASN B CA 1
ATOM 1482 C C . ASN B 1 45 ? 10.672 -6.223 -22.094 1 95.5 45 ASN B C 1
ATOM 1484 O O . ASN B 1 45 ? 11.375 -6.387 -23.094 1 95.5 45 ASN B O 1
ATOM 1488 N N . THR B 1 46 ? 10.906 -5.234 -21.25 1 95.94 46 THR B N 1
ATOM 1489 C CA . THR B 1 46 ? 12.203 -4.578 -21.141 1 95.94 46 THR B CA 1
ATOM 1490 C C . THR B 1 46 ? 12.961 -5.074 -19.906 1 95.94 46 THR B C 1
ATOM 1492 O O . THR B 1 46 ? 12.461 -5.926 -19.156 1 95.94 46 THR B O 1
ATOM 1495 N N . ALA B 1 47 ? 14.164 -4.641 -19.734 1 94.12 47 ALA B N 1
ATOM 1496 C CA . ALA B 1 47 ? 14.969 -5.012 -18.562 1 94.12 47 ALA B CA 1
ATOM 1497 C C . ALA B 1 47 ? 14.344 -4.496 -17.281 1 94.12 47 ALA B C 1
ATOM 1499 O O . ALA B 1 47 ? 14.688 -4.953 -16.188 1 94.12 47 ALA B O 1
ATOM 1500 N N . LYS B 1 48 ? 13.367 -3.592 -17.312 1 94.81 48 LYS B N 1
ATOM 1501 C CA . LYS B 1 48 ? 12.727 -2.982 -16.156 1 94.81 48 LYS B CA 1
ATOM 1502 C C . LYS B 1 48 ? 11.445 -3.717 -15.781 1 94.81 48 LYS B C 1
ATOM 1504 O O . LYS B 1 48 ? 10.812 -3.398 -14.781 1 94.81 48 LYS B O 1
ATOM 1509 N N . ASP B 1 49 ? 11.039 -4.684 -16.656 1 96.56 49 ASP B N 1
ATOM 1510 C CA . ASP B 1 49 ? 9.836 -5.477 -16.422 1 96.56 49 ASP B CA 1
ATOM 1511 C C . ASP B 1 49 ? 9.992 -6.363 -15.188 1 96.56 49 ASP B C 1
ATOM 1513 O O . ASP B 1 49 ? 10.789 -7.305 -15.188 1 96.56 49 ASP B O 1
ATOM 1517 N N . HIS B 1 50 ? 9.367 -6.066 -14.133 1 97.38 50 HIS B N 1
ATOM 1518 C CA . HIS B 1 50 ? 9.516 -6.746 -12.852 1 97.38 50 HIS B CA 1
ATOM 1519 C C . HIS B 1 50 ? 8.164 -7.18 -12.297 1 97.38 50 HIS B C 1
ATOM 1521 O O . HIS B 1 50 ? 7.164 -6.477 -12.469 1 97.38 50 HIS B O 1
ATOM 1527 N N . PRO B 1 51 ? 8.094 -8.328 -11.586 1 97.69 51 PRO B N 1
ATOM 1528 C CA . PRO B 1 51 ? 6.824 -8.844 -11.07 1 97.69 51 PRO B CA 1
ATOM 1529 C C . PRO B 1 51 ? 6.098 -7.84 -10.172 1 97.69 51 PRO B C 1
ATOM 1531 O O . PRO B 1 51 ? 4.867 -7.766 -10.195 1 97.69 51 PRO B O 1
ATOM 1534 N N . GLU B 1 52 ? 6.836 -7.027 -9.461 1 95.31 52 GLU B N 1
ATOM 1535 C CA . GLU B 1 52 ? 6.27 -6.117 -8.469 1 95.31 52 GLU B CA 1
ATOM 1536 C C . GLU B 1 52 ? 5.285 -5.141 -9.109 1 95.31 52 GLU B C 1
ATOM 1538 O O . GLU B 1 52 ? 4.246 -4.828 -8.531 1 95.31 52 GLU B O 1
ATOM 1543 N N . GLN B 1 53 ? 5.625 -4.559 -10.312 1 97.56 53 GLN B N 1
ATOM 1544 C CA . GLN B 1 53 ? 4.742 -3.572 -10.93 1 97.56 53 GLN B CA 1
ATOM 1545 C C . GLN B 1 53 ? 3.408 -4.199 -11.32 1 97.56 53 GLN B C 1
ATOM 1547 O O . GLN B 1 53 ? 2.35 -3.607 -11.102 1 97.56 53 GLN B O 1
ATOM 1552 N N . TRP B 1 54 ? 3.402 -5.426 -11.805 1 98.25 54 TRP B N 1
ATOM 1553 C CA . TRP B 1 54 ? 2.184 -6.121 -12.203 1 98.25 54 TRP B CA 1
ATOM 1554 C C . TRP B 1 54 ? 1.402 -6.59 -10.984 1 98.25 54 TRP B C 1
ATOM 1556 O O . TRP B 1 54 ? 0.169 -6.551 -10.969 1 98.25 54 TRP B O 1
ATOM 1566 N N . GLU B 1 55 ? 2.137 -7.086 -10.023 1 97.38 55 GLU B N 1
ATOM 1567 C CA . GLU B 1 55 ? 1.487 -7.473 -8.773 1 97.38 55 GLU B CA 1
ATOM 1568 C C . GLU B 1 55 ? 0.744 -6.297 -8.148 1 97.38 55 GLU B C 1
ATOM 1570 O O . GLU B 1 55 ? -0.41 -6.434 -7.734 1 97.38 55 GLU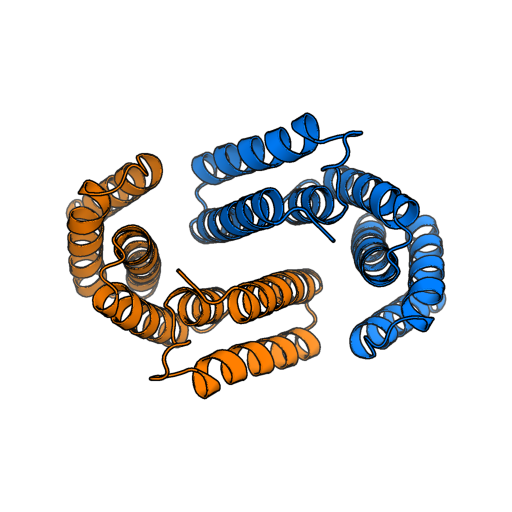 B O 1
ATOM 1575 N N . THR B 1 56 ? 1.446 -5.156 -8.039 1 97.5 56 THR B N 1
ATOM 1576 C CA . THR B 1 56 ? 0.824 -3.973 -7.461 1 97.5 56 THR B CA 1
ATOM 1577 C C . THR B 1 56 ? -0.414 -3.568 -8.258 1 97.5 56 THR B C 1
ATOM 1579 O O . THR B 1 56 ? -1.453 -3.246 -7.676 1 97.5 56 THR B O 1
ATOM 1582 N N . LEU B 1 57 ? -0.313 -3.604 -9.602 1 98.38 57 LEU B N 1
ATOM 1583 C CA . LEU B 1 57 ? -1.476 -3.289 -10.422 1 98.38 57 LEU B CA 1
ATOM 1584 C C . LEU B 1 57 ? -2.637 -4.223 -10.109 1 98.38 57 LEU B C 1
ATOM 1586 O O . LEU B 1 57 ? -3.77 -3.771 -9.922 1 98.38 57 LEU B O 1
ATOM 1590 N N . ALA B 1 58 ? -2.357 -5.469 -10.016 1 97.69 58 ALA B N 1
ATOM 1591 C CA . ALA B 1 58 ? -3.383 -6.461 -9.703 1 97.69 58 ALA B CA 1
ATOM 1592 C C . ALA B 1 58 ? -4 -6.199 -8.336 1 97.69 58 ALA B C 1
ATOM 1594 O O . ALA B 1 58 ? -5.211 -6.332 -8.156 1 97.69 58 ALA B O 1
ATOM 1595 N N . ASP B 1 59 ? -3.215 -5.809 -7.359 1 95.69 59 ASP B N 1
ATOM 1596 C CA . ASP B 1 59 ? -3.662 -5.547 -5.996 1 95.69 59 ASP B CA 1
ATOM 1597 C C . ASP B 1 59 ? -4.746 -4.469 -5.973 1 95.69 59 ASP B C 1
ATOM 1599 O O . ASP B 1 59 ? -5.617 -4.477 -5.102 1 95.69 59 ASP B O 1
ATOM 1603 N N . PHE B 1 60 ? -4.715 -3.609 -6.93 1 97.19 60 PHE B N 1
ATOM 1604 C CA . PHE B 1 60 ? -5.637 -2.48 -6.891 1 97.19 60 PHE B CA 1
ATOM 1605 C C . PHE B 1 60 ? -6.715 -2.629 -7.957 1 97.19 60 PHE B C 1
ATOM 1607 O O . PHE B 1 60 ? -7.531 -1.724 -8.148 1 97.19 60 PHE B O 1
ATOM 1614 N N . THR B 1 61 ? -6.699 -3.736 -8.648 1 96.75 61 THR B N 1
ATOM 1615 C CA . THR B 1 61 ? -7.738 -4.016 -9.641 1 96.75 61 THR B CA 1
ATOM 1616 C C . THR B 1 61 ? -8.992 -4.566 -8.969 1 96.75 61 THR B C 1
ATOM 1618 O O . THR B 1 61 ? -8.93 -5.562 -8.242 1 96.75 61 THR B O 1
ATOM 1621 N N . GLU B 1 62 ? -10.117 -3.967 -9.203 1 92.06 62 GLU B N 1
ATOM 1622 C CA . G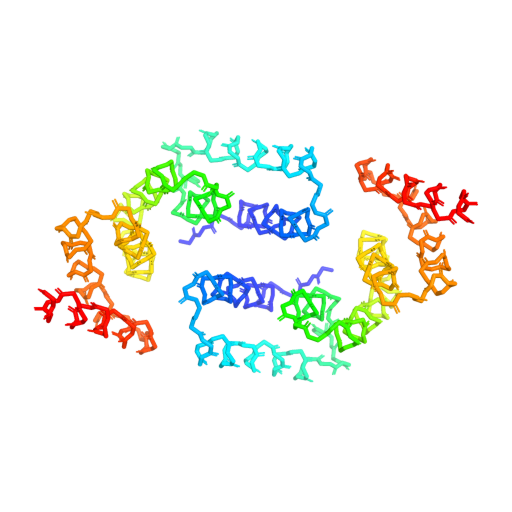LU B 1 62 ? -11.359 -4.297 -8.508 1 92.06 62 GLU B CA 1
ATOM 1623 C C . GLU B 1 62 ? -12.016 -5.535 -9.109 1 92.06 62 GLU B C 1
ATOM 1625 O O . GLU B 1 62 ? -12.594 -6.352 -8.391 1 92.06 62 GLU B O 1
ATOM 1630 N N . ASN B 1 63 ? -11.953 -5.582 -10.453 1 96.31 63 ASN B N 1
ATOM 1631 C CA . ASN B 1 63 ? -12.5 -6.762 -11.109 1 96.31 63 ASN B CA 1
ATOM 1632 C C . ASN B 1 63 ? -11.648 -8 -10.852 1 96.31 63 ASN B C 1
ATOM 1634 O O . ASN B 1 63 ? -10.492 -8.062 -11.273 1 96.31 63 ASN B O 1
ATOM 1638 N N . LEU B 1 64 ? -12.234 -8.953 -10.211 1 95.75 64 LEU B N 1
ATOM 1639 C CA . LEU B 1 64 ? -11.484 -10.125 -9.758 1 95.75 64 LEU B CA 1
ATOM 1640 C C . LEU B 1 64 ? -10.859 -10.859 -10.938 1 95.75 64 LEU B C 1
ATOM 1642 O O . LEU B 1 64 ? -9.719 -11.328 -10.844 1 95.75 64 LEU B O 1
ATOM 1646 N N . GLU B 1 65 ? -11.602 -10.984 -12.039 1 96.94 65 GLU B N 1
ATOM 1647 C CA . GLU B 1 65 ? -11.07 -11.672 -13.211 1 96.94 65 GLU B CA 1
ATOM 1648 C C . GLU B 1 65 ? -9.867 -10.938 -13.781 1 96.94 65 GLU B C 1
ATOM 1650 O O . GLU B 1 65 ? -8.867 -11.562 -14.156 1 96.94 65 GLU B O 1
ATOM 1655 N N . VAL B 1 66 ? -9.969 -9.625 -13.844 1 97.81 66 VAL B N 1
ATOM 1656 C CA . VAL B 1 66 ? -8.867 -8.812 -14.359 1 97.81 66 VAL B CA 1
ATOM 1657 C C . VAL B 1 66 ? -7.684 -8.883 -13.398 1 97.81 66 VAL B C 1
ATOM 1659 O O . VAL B 1 66 ? -6.527 -8.945 -13.836 1 97.81 66 VAL B O 1
ATOM 1662 N N . ALA B 1 67 ? -7.961 -8.867 -12.109 1 97.56 67 ALA B N 1
ATOM 1663 C CA . ALA B 1 67 ? -6.906 -8.992 -11.109 1 97.56 67 ALA B CA 1
ATOM 1664 C C . ALA B 1 67 ? -6.152 -10.312 -11.266 1 97.56 67 ALA B C 1
ATOM 1666 O O . ALA B 1 67 ? -4.922 -10.344 -11.211 1 97.56 67 ALA B O 1
ATOM 1667 N N . VAL B 1 68 ? -6.871 -11.406 -11.5 1 98.06 68 VAL B N 1
ATOM 1668 C CA . VAL B 1 68 ? -6.238 -12.711 -11.688 1 98.06 68 VAL B CA 1
ATOM 1669 C C . VAL B 1 68 ? -5.301 -12.664 -12.898 1 98.06 68 VAL B C 1
ATOM 1671 O O . VAL B 1 68 ? -4.176 -13.156 -12.828 1 98.06 68 VAL B O 1
ATOM 1674 N N . THR B 1 69 ? -5.773 -12.055 -13.938 1 97.88 69 THR B N 1
ATOM 1675 C CA . THR B 1 69 ? -4.938 -11.922 -15.125 1 97.88 69 THR B CA 1
ATOM 1676 C C . THR B 1 69 ? -3.674 -11.125 -14.812 1 97.88 69 THR B C 1
ATOM 1678 O O . THR B 1 69 ? -2.596 -11.438 -15.328 1 97.88 69 THR B O 1
ATOM 1681 N N . GLY B 1 70 ? -3.83 -10.109 -14.008 1 97.75 70 GLY B N 1
ATOM 1682 C CA . GLY B 1 70 ? -2.676 -9.344 -13.57 1 97.75 70 GLY B CA 1
ATOM 1683 C C . GLY B 1 70 ? -1.688 -10.156 -12.758 1 97.75 70 GLY B C 1
ATOM 1684 O O . GLY B 1 70 ? -0.476 -10.055 -12.961 1 97.75 70 GLY B O 1
ATOM 1685 N N . TYR B 1 71 ? -2.184 -10.938 -11.844 1 98.19 71 TYR B N 1
ATOM 1686 C CA . TYR B 1 71 ? -1.32 -11.805 -11.055 1 98.19 71 TYR B CA 1
ATOM 1687 C C . TYR B 1 71 ? -0.628 -12.836 -11.945 1 98.19 71 TYR B C 1
ATOM 1689 O O . TYR B 1 71 ? 0.531 -13.188 -11.711 1 98.19 71 TYR B O 1
ATOM 1697 N N . GLU B 1 72 ? -1.364 -13.367 -12.969 1 98.31 72 GLU B N 1
ATOM 1698 C CA . GLU B 1 72 ? -0.75 -14.297 -13.914 1 98.31 72 GLU B CA 1
ATOM 1699 C C . GLU B 1 72 ? 0.451 -13.664 -14.609 1 98.31 72 GLU B C 1
ATOM 1701 O O . GLU B 1 72 ? 1.5 -14.297 -14.75 1 98.31 72 GLU B O 1
ATOM 1706 N N . LYS B 1 73 ? 0.237 -12.453 -15.016 1 98.06 73 LYS B N 1
ATOM 1707 C CA . LYS B 1 73 ? 1.337 -11.734 -15.648 1 98.06 73 LYS B CA 1
ATOM 1708 C C . LYS B 1 73 ? 2.5 -11.539 -14.688 1 98.06 73 LYS B C 1
ATOM 1710 O O . LYS B 1 73 ? 3.662 -11.711 -15.055 1 98.06 73 LYS B O 1
ATOM 1715 N N . ALA B 1 74 ? 2.211 -11.094 -13.492 1 98.31 74 ALA B N 1
ATOM 1716 C CA . ALA B 1 74 ? 3.234 -10.93 -12.461 1 98.31 74 ALA B CA 1
ATOM 1717 C C . ALA B 1 74 ? 3.984 -12.234 -12.219 1 98.31 74 ALA B C 1
ATOM 1719 O O . ALA B 1 74 ? 5.211 -12.242 -12.086 1 98.31 74 ALA B O 1
ATOM 1720 N N . LEU B 1 75 ? 3.256 -13.328 -12.211 1 98.44 75 LEU B N 1
ATOM 1721 C CA . LEU B 1 75 ? 3.854 -14.633 -11.961 1 98.44 75 LEU B CA 1
ATOM 1722 C C . LEU B 1 75 ? 4.801 -15.023 -13.086 1 98.44 75 LEU B C 1
ATOM 1724 O O . LEU B 1 75 ? 5.879 -15.57 -12.844 1 98.44 75 LEU B O 1
ATOM 1728 N N . GLU B 1 76 ? 4.406 -14.758 -14.258 1 98.06 76 GLU B N 1
ATOM 1729 C CA . GLU B 1 76 ? 5.281 -15.016 -15.398 1 98.06 76 GLU B CA 1
ATOM 1730 C C . GLU B 1 76 ? 6.617 -14.297 -15.242 1 98.06 76 GLU B C 1
ATOM 1732 O O . GLU B 1 76 ? 7.672 -14.867 -15.516 1 98.06 76 GLU B O 1
ATOM 1737 N N . LYS B 1 77 ? 6.547 -13.055 -14.852 1 98.06 77 LYS B N 1
ATOM 1738 C CA . LYS B 1 77 ? 7.773 -12.273 -14.664 1 98.06 77 LYS B CA 1
ATOM 1739 C C . LYS B 1 77 ? 8.594 -12.82 -13.5 1 98.06 77 LYS B C 1
ATOM 1741 O O . LYS B 1 77 ? 9.828 -12.82 -13.555 1 98.06 77 LYS B O 1
ATOM 1746 N N . ALA B 1 78 ? 7.93 -13.273 -12.422 1 97.88 78 ALA B N 1
ATOM 1747 C CA . ALA B 1 78 ? 8.617 -13.859 -11.273 1 97.88 78 ALA B CA 1
ATOM 1748 C C . ALA B 1 78 ? 9.359 -15.133 -11.672 1 97.88 78 ALA B C 1
ATOM 1750 O O . ALA B 1 78 ? 10.5 -15.352 -11.258 1 97.88 78 ALA B O 1
ATOM 1751 N N . ILE B 1 79 ? 8.719 -15.945 -12.469 1 97.69 79 ILE B N 1
ATOM 1752 C CA . ILE B 1 79 ? 9.312 -17.188 -12.945 1 97.69 79 ILE B CA 1
ATOM 1753 C C . ILE B 1 79 ? 10.523 -16.875 -13.82 1 97.69 79 ILE B C 1
ATOM 1755 O O . ILE B 1 79 ? 11.578 -17.516 -13.695 1 97.69 79 ILE B O 1
ATOM 1759 N N . ALA B 1 80 ? 10.398 -15.836 -14.609 1 96.44 80 ALA B N 1
ATOM 1760 C CA . ALA B 1 80 ? 11.461 -15.477 -15.531 1 96.44 80 ALA B CA 1
ATOM 1761 C C . ALA B 1 80 ? 12.727 -15.07 -14.789 1 96.44 80 ALA B C 1
ATOM 1763 O O . ALA B 1 80 ? 13.844 -15.32 -15.25 1 96.44 80 ALA B O 1
ATOM 1764 N N . ILE B 1 81 ? 12.609 -14.508 -13.664 1 95.62 81 ILE B N 1
ATOM 1765 C CA . ILE B 1 81 ? 13.789 -14.07 -12.922 1 95.62 81 ILE B CA 1
ATOM 1766 C C . ILE B 1 81 ? 14.07 -15.031 -11.773 1 95.62 81 ILE B C 1
ATOM 1768 O O . ILE B 1 81 ? 14.914 -14.766 -10.922 1 95.62 81 ILE B O 1
ATOM 1772 N N . ASN B 1 82 ? 13.312 -16.125 -11.664 1 96.44 82 ASN B N 1
ATOM 1773 C CA . ASN B 1 82 ? 13.453 -17.188 -10.672 1 96.44 82 ASN B CA 1
ATOM 1774 C C . ASN B 1 82 ? 13.414 -16.625 -9.25 1 96.44 82 ASN B C 1
ATOM 1776 O O . ASN B 1 82 ? 14.227 -17 -8.406 1 96.44 82 ASN B O 1
ATOM 1780 N N . SER B 1 83 ? 12.539 -15.664 -9.047 1 96.06 83 SER B N 1
ATOM 1781 C CA . SER B 1 83 ? 12.344 -15.102 -7.711 1 96.06 83 SER B CA 1
ATOM 1782 C C . SER B 1 83 ? 11.359 -15.938 -6.895 1 96.06 83 SER B C 1
ATOM 1784 O O . SER B 1 83 ? 10.148 -15.727 -6.969 1 96.06 83 SER B O 1
ATOM 1786 N N . LYS B 1 84 ? 11.883 -16.766 -6.055 1 96.62 84 LYS B N 1
ATOM 1787 C CA . LYS B 1 84 ? 11.047 -17.672 -5.266 1 96.62 84 LYS B CA 1
ATOM 1788 C C . LYS B 1 84 ? 10.133 -16.891 -4.328 1 96.62 84 LYS B C 1
ATOM 1790 O O . LYS B 1 84 ? 8.992 -17.297 -4.086 1 96.62 84 LYS B O 1
ATOM 1795 N N . ASP B 1 85 ? 10.633 -15.797 -3.834 1 93.75 85 ASP B N 1
ATOM 1796 C CA . ASP B 1 85 ? 9.82 -14.938 -2.977 1 93.75 85 ASP B CA 1
ATOM 1797 C C . ASP B 1 85 ? 8.578 -14.445 -3.713 1 93.75 85 ASP B C 1
ATOM 1799 O O . ASP B 1 85 ? 7.453 -14.617 -3.23 1 93.75 85 ASP B O 1
ATOM 1803 N N . HIS B 1 86 ? 8.766 -13.938 -4.914 1 95.38 86 HIS B N 1
ATOM 1804 C CA . HIS B 1 86 ? 7.648 -13.422 -5.695 1 95.38 86 HIS B CA 1
ATOM 1805 C C . HIS B 1 86 ? 6.766 -14.555 -6.219 1 95.38 86 HIS B C 1
ATOM 1807 O O . HIS B 1 86 ? 5.539 -14.438 -6.227 1 95.38 86 HIS B O 1
ATOM 1813 N N . MET B 1 87 ? 7.414 -15.633 -6.641 1 97.62 87 MET B N 1
ATOM 1814 C CA . MET B 1 87 ? 6.633 -16.766 -7.133 1 97.62 87 MET B CA 1
ATOM 1815 C C . MET B 1 87 ? 5.648 -17.25 -6.074 1 97.62 87 MET B C 1
ATOM 1817 O O . MET B 1 87 ? 4.477 -17.484 -6.371 1 97.62 87 MET B O 1
ATOM 1821 N N . SER B 1 88 ? 6.125 -17.344 -4.875 1 96.69 88 SER B N 1
ATOM 1822 C CA . SER B 1 88 ? 5.297 -17.859 -3.791 1 96.69 88 SER B CA 1
ATOM 1823 C C . SER B 1 88 ? 4.164 -16.891 -3.459 1 96.69 88 SER B C 1
ATOM 1825 O O . SER B 1 88 ? 2.992 -17.281 -3.469 1 96.69 88 SER B O 1
ATOM 1827 N N . SER B 1 89 ? 4.492 -15.672 -3.172 1 93.69 89 SER B N 1
ATOM 1828 C CA . SER B 1 89 ? 3.51 -14.688 -2.725 1 93.69 89 SER B CA 1
ATOM 1829 C C . SER B 1 89 ? 2.475 -14.406 -3.809 1 93.69 89 SER B C 1
ATOM 1831 O O . SER B 1 89 ? 1.276 -14.336 -3.527 1 93.69 89 SER B O 1
ATOM 1833 N N . ILE B 1 90 ? 2.863 -14.297 -5.09 1 96.88 90 ILE B N 1
ATOM 1834 C CA . ILE B 1 90 ? 1.956 -13.969 -6.188 1 96.88 90 ILE B CA 1
ATOM 1835 C C . ILE B 1 90 ? 1.032 -15.148 -6.465 1 96.88 90 ILE B C 1
ATOM 1837 O O . ILE B 1 90 ? -0.177 -14.977 -6.637 1 96.88 90 ILE B O 1
ATOM 1841 N N . ALA B 1 91 ? 1.631 -16.328 -6.469 1 97.75 91 ALA B N 1
ATOM 1842 C CA . ALA B 1 91 ? 0.808 -17.516 -6.684 1 97.75 91 ALA B CA 1
ATOM 1843 C C . ALA B 1 91 ? -0.232 -17.672 -5.578 1 97.75 91 ALA B C 1
ATOM 1845 O O . ALA B 1 91 ? -1.383 -18.016 -5.844 1 97.75 91 ALA B O 1
ATOM 1846 N N . TYR B 1 92 ? 0.149 -17.391 -4.363 1 96.81 92 TYR B N 1
ATOM 1847 C CA . TYR B 1 92 ? -0.776 -17.453 -3.238 1 96.81 92 TYR B CA 1
ATOM 1848 C C . TYR B 1 92 ? -1.901 -16.438 -3.396 1 96.81 92 TYR B C 1
ATOM 1850 O O . TYR B 1 92 ? -3.076 -16.781 -3.223 1 96.81 92 TYR B O 1
ATOM 1858 N N . SER B 1 93 ? -1.528 -15.219 -3.725 1 94.44 93 SER B N 1
ATOM 1859 C CA . SER B 1 93 ? -2.521 -14.164 -3.91 1 94.44 93 SER B CA 1
ATOM 1860 C C . SER B 1 93 ? -3.482 -14.508 -5.047 1 94.44 93 SER B C 1
ATOM 1862 O O . SER B 1 93 ? -4.695 -14.328 -4.914 1 94.44 93 SER B O 1
ATOM 1864 N N . MET B 1 94 ? -2.916 -15.016 -6.109 1 96.94 94 MET B N 1
ATOM 1865 C CA . MET B 1 94 ? -3.732 -15.406 -7.254 1 96.94 94 MET B CA 1
ATOM 1866 C C . MET B 1 94 ? -4.699 -16.531 -6.879 1 96.94 94 MET B C 1
ATOM 1868 O O . MET B 1 94 ? -5.879 -16.469 -7.219 1 96.94 94 MET B O 1
ATOM 1872 N N . ALA B 1 95 ? -4.215 -17.5 -6.168 1 97.31 95 ALA B N 1
ATOM 1873 C CA . ALA B 1 95 ? -5.023 -18.656 -5.762 1 97.31 95 ALA B CA 1
ATOM 1874 C C . ALA B 1 95 ? -6.18 -18.219 -4.867 1 97.31 95 ALA B C 1
ATOM 1876 O O . ALA B 1 95 ? -7.301 -18.719 -5.008 1 97.31 95 ALA B O 1
ATOM 1877 N N . THR B 1 96 ? -5.926 -17.344 -3.961 1 95.31 96 THR B N 1
ATOM 1878 C CA . THR B 1 96 ? -6.961 -16.844 -3.055 1 95.31 96 THR B CA 1
ATOM 1879 C C . THR B 1 96 ? -8.102 -16.203 -3.836 1 95.31 96 THR B C 1
ATOM 1881 O O . THR B 1 96 ? -9.273 -16.422 -3.521 1 95.31 96 THR B O 1
ATOM 1884 N N . LEU B 1 97 ? -7.773 -15.453 -4.867 1 95.94 97 LEU B N 1
ATOM 1885 C CA . LEU B 1 97 ? -8.805 -14.82 -5.688 1 95.94 97 LEU B CA 1
ATOM 1886 C C . LEU B 1 97 ? -9.555 -15.867 -6.504 1 95.94 97 LEU B C 1
ATOM 1888 O O . LEU B 1 97 ? -10.766 -15.75 -6.711 1 95.94 97 LEU B O 1
ATOM 1892 N N . GLN B 1 98 ? -8.781 -16.844 -6.945 1 97.81 98 GLN B N 1
ATOM 1893 C CA . GLN B 1 98 ? -9.391 -17.906 -7.73 1 97.81 98 GLN B CA 1
ATOM 1894 C C . GLN B 1 98 ? -10.414 -18.688 -6.906 1 97.81 98 GLN B C 1
ATOM 1896 O O . GLN B 1 98 ? -11.453 -19.094 -7.422 1 97.81 98 GLN B O 1
ATOM 1901 N N . VAL B 1 99 ? -10.156 -18.859 -5.691 1 96.31 99 VAL B N 1
ATOM 1902 C CA . VAL B 1 99 ? -11.117 -19.5 -4.801 1 96.31 99 VAL B CA 1
ATOM 1903 C C . VAL B 1 99 ? -12.391 -18.656 -4.727 1 96.31 99 VAL B C 1
ATOM 1905 O O . VAL B 1 99 ? -13.5 -19.188 -4.812 1 96.31 99 VAL B O 1
ATOM 1908 N N . GLU B 1 100 ? -12.266 -17.391 -4.613 1 94.44 100 GLU B N 1
ATOM 1909 C CA . GLU B 1 100 ? -13.406 -16.484 -4.543 1 94.44 100 GLU B CA 1
ATOM 1910 C C . GLU B 1 100 ? -14.227 -16.531 -5.832 1 94.44 100 GLU B C 1
ATOM 1912 O O . GLU B 1 100 ? -15.445 -16.359 -5.805 1 94.44 100 GLU B O 1
ATOM 1917 N N . LEU B 1 101 ? -13.531 -16.781 -6.941 1 97.12 101 LEU B N 1
ATOM 1918 C CA . LEU B 1 101 ? -14.172 -16.812 -8.25 1 97.12 101 LEU B CA 1
ATOM 1919 C C . LEU B 1 101 ? -14.742 -18.203 -8.539 1 97.12 101 LEU B C 1
ATOM 1921 O O . LEU B 1 101 ? -15.305 -18.438 -9.609 1 97.12 101 LEU B O 1
ATOM 1925 N N . GLY B 1 102 ? -14.5 -19.125 -7.633 1 96.31 102 GLY B N 1
ATOM 1926 C CA . GLY B 1 102 ? -14.992 -20.484 -7.812 1 96.31 102 GLY B CA 1
ATOM 1927 C C . GLY B 1 102 ? -14.109 -21.328 -8.719 1 96.31 102 GLY B C 1
ATOM 1928 O O . GLY B 1 102 ? -14.539 -22.375 -9.211 1 96.31 102 GLY B O 1
ATOM 1929 N N . ARG B 1 103 ? -12.992 -20.844 -8.992 1 97.5 103 ARG B N 1
ATOM 1930 C CA . ARG B 1 103 ? -12.008 -21.562 -9.805 1 97.5 103 ARG B CA 1
ATOM 1931 C C . ARG B 1 103 ? -11.086 -22.406 -8.93 1 97.5 103 ARG B C 1
ATOM 1933 O O . ARG B 1 103 ? -9.867 -22.266 -8.992 1 97.5 103 ARG B O 1
ATOM 1940 N N . THR B 1 104 ? -11.586 -23.344 -8.273 1 97.25 104 THR B N 1
ATOM 1941 C CA . THR B 1 104 ? -10.906 -24.078 -7.211 1 97.25 104 THR B CA 1
ATOM 1942 C C . THR B 1 104 ? -9.781 -24.938 -7.777 1 97.25 104 THR B C 1
ATOM 1944 O O . THR B 1 104 ? -8.719 -25.062 -7.168 1 97.25 104 THR B O 1
ATOM 1947 N N . ASP B 1 105 ? -10.008 -25.516 -8.93 1 97.56 105 ASP B N 1
ATOM 1948 C CA . ASP B 1 105 ? -8.977 -26.359 -9.523 1 97.56 105 ASP B CA 1
ATOM 1949 C C . ASP B 1 105 ? -7.73 -25.547 -9.867 1 97.56 105 ASP B C 1
ATOM 1951 O O . ASP B 1 105 ? -6.605 -25.984 -9.617 1 97.56 105 ASP B O 1
ATOM 1955 N N . GLU B 1 106 ? -7.969 -24.438 -10.461 1 97.88 106 GLU B N 1
ATOM 1956 C CA . GLU B 1 106 ? -6.852 -23.547 -10.758 1 97.88 106 GLU B CA 1
ATOM 1957 C C . GLU B 1 106 ? -6.156 -23.078 -9.484 1 97.88 106 GLU B C 1
ATOM 1959 O O . GLU B 1 106 ? -4.93 -23 -9.43 1 97.88 106 GLU B O 1
ATOM 1964 N N . ALA B 1 107 ? -6.93 -22.75 -8.461 1 98.12 107 ALA B N 1
ATOM 1965 C CA . ALA B 1 107 ? -6.387 -22.312 -7.176 1 98.12 107 ALA B CA 1
ATOM 1966 C C . ALA B 1 107 ? -5.488 -23.391 -6.574 1 98.12 107 ALA B C 1
ATOM 1968 O O . ALA B 1 107 ? -4.395 -23.094 -6.09 1 98.12 107 ALA B O 1
ATOM 1969 N N . LEU B 1 108 ? -6.004 -24.594 -6.656 1 98.25 108 LEU B N 1
ATOM 1970 C CA . LEU B 1 108 ? -5.242 -25.703 -6.098 1 98.25 108 LEU B CA 1
ATOM 1971 C C . LEU B 1 108 ? -3.9 -25.844 -6.805 1 98.25 108 LEU B C 1
ATOM 1973 O O . LEU B 1 108 ? -2.869 -26.031 -6.156 1 98.25 108 LEU B O 1
ATOM 1977 N N . LYS B 1 109 ? -3.932 -25.797 -8.086 1 98.06 109 LYS B N 1
ATOM 1978 C CA . LYS B 1 109 ? -2.697 -25.906 -8.859 1 98.06 109 LYS B CA 1
ATOM 1979 C C . LYS B 1 109 ? -1.716 -24.797 -8.477 1 98.06 109 LYS B C 1
ATOM 1981 O O . LYS B 1 109 ? -0.532 -25.062 -8.258 1 98.06 109 LYS B O 1
ATOM 1986 N N . ASN B 1 110 ? -2.18 -23.578 -8.367 1 98.19 110 ASN B N 1
ATOM 1987 C CA . ASN B 1 110 ? -1.317 -22.453 -8.039 1 98.19 110 ASN B CA 1
ATOM 1988 C C . ASN B 1 110 ? -0.83 -22.516 -6.594 1 98.19 110 ASN B C 1
ATOM 1990 O O . ASN B 1 110 ? 0.288 -22.094 -6.293 1 98.19 110 ASN B O 1
ATOM 1994 N N . LEU B 1 111 ? -1.665 -23.016 -5.684 1 98.38 111 LEU B N 1
ATOM 1995 C CA . LEU B 1 111 ? -1.24 -23.188 -4.301 1 98.38 111 LEU B CA 1
ATOM 1996 C C . LEU B 1 111 ? -0.129 -24.234 -4.191 1 98.38 111 LEU B C 1
ATOM 1998 O O . LEU B 1 111 ? 0.812 -24.062 -3.414 1 98.38 111 LEU B O 1
ATOM 2002 N N . GLN B 1 112 ? -0.274 -25.25 -4.973 1 98.31 112 GLN B N 1
ATOM 2003 C CA . GLN B 1 112 ? 0.772 -26.266 -4.965 1 98.31 112 GLN B CA 1
ATOM 2004 C C . GLN B 1 112 ? 2.094 -25.703 -5.48 1 98.31 112 GLN B C 1
ATOM 2006 O O . GLN B 1 112 ? 3.154 -25.984 -4.918 1 98.31 112 GLN B O 1
ATOM 2011 N N . GLU B 1 113 ? 1.999 -24.953 -6.492 1 97.5 113 GLU B N 1
ATOM 2012 C CA . GLU B 1 113 ? 3.195 -24.281 -7.004 1 97.5 113 GLU B CA 1
ATOM 2013 C C . GLU B 1 113 ? 3.758 -23.297 -5.988 1 97.5 113 GLU B C 1
ATOM 2015 O O . GLU B 1 113 ? 4.973 -23.188 -5.824 1 97.5 113 GLU B O 1
ATOM 2020 N N . ALA B 1 114 ? 2.855 -22.531 -5.367 1 98.06 114 ALA B N 1
ATOM 2021 C CA . ALA B 1 114 ? 3.277 -21.609 -4.312 1 98.06 114 ALA B CA 1
ATOM 2022 C C . ALA B 1 114 ? 4.008 -22.359 -3.199 1 98.06 114 ALA B C 1
ATOM 2024 O O . ALA B 1 114 ? 5.008 -21.859 -2.67 1 98.06 114 ALA B O 1
ATOM 2025 N N . LYS B 1 115 ? 3.5 -23.5 -2.883 1 98.06 115 LYS B N 1
ATOM 2026 C CA . LYS B 1 115 ? 4.105 -24.312 -1.824 1 98.06 115 LYS B CA 1
ATOM 2027 C C . LYS B 1 115 ? 5.52 -24.734 -2.199 1 98.06 115 LYS B C 1
ATOM 2029 O O . LYS B 1 115 ? 6.438 -24.656 -1.378 1 98.06 115 LYS B O 1
ATOM 2034 N N . ILE B 1 116 ? 5.695 -25.188 -3.389 1 98 116 ILE B N 1
ATOM 2035 C CA . ILE B 1 116 ? 7.008 -25.625 -3.861 1 98 116 ILE B CA 1
ATOM 2036 C C . ILE B 1 116 ? 8 -24.469 -3.756 1 98 116 ILE B C 1
ATOM 2038 O O . ILE B 1 116 ? 9.109 -24.641 -3.24 1 98 116 ILE B O 1
ATOM 2042 N N . SER B 1 117 ? 7.613 -23.266 -4.176 1 97.81 117 SER B N 1
ATOM 2043 C CA . SER B 1 117 ? 8.484 -22.094 -4.125 1 97.81 117 SER B CA 1
ATOM 2044 C C . SER B 1 117 ? 8.688 -21.625 -2.689 1 97.81 117 SER B C 1
ATOM 2046 O O . SER B 1 117 ? 9.789 -21.219 -2.316 1 97.81 117 SER B O 1
ATOM 2048 N N . ALA B 1 118 ? 7.598 -21.688 -1.919 1 97.62 118 ALA B N 1
ATOM 2049 C CA . ALA B 1 118 ? 7.648 -21.188 -0.548 1 97.62 118 ALA B CA 1
ATOM 2050 C C . ALA B 1 118 ? 8.586 -22.031 0.309 1 97.62 118 ALA B C 1
ATOM 2052 O O . ALA B 1 118 ? 9.211 -21.516 1.244 1 97.62 118 ALA B O 1
ATOM 2053 N N . ASN B 1 119 ? 8.703 -23.234 -0.02 1 97.25 119 ASN B N 1
ATOM 2054 C CA . ASN B 1 119 ? 9.594 -24.125 0.722 1 97.25 119 ASN B CA 1
ATOM 2055 C C . ASN B 1 119 ? 11.055 -23.719 0.557 1 97.25 119 ASN B C 1
ATOM 2057 O O . ASN B 1 119 ? 11.922 -24.172 1.31 1 97.25 119 ASN B O 1
ATOM 2061 N N . LYS B 1 120 ? 11.312 -22.891 -0.361 1 96.56 120 LYS B N 1
ATOM 2062 C CA . LYS B 1 120 ? 12.688 -22.5 -0.667 1 96.56 120 LYS B CA 1
ATOM 2063 C C . LYS B 1 120 ? 13.008 -21.125 -0.084 1 96.56 120 LYS B C 1
ATOM 2065 O O . LYS B 1 120 ? 14.094 -20.594 -0.296 1 96.56 120 LYS B O 1
ATOM 2070 N N . ILE B 1 121 ? 12.07 -20.531 0.563 1 94 121 ILE B N 1
ATOM 2071 C CA . ILE B 1 121 ? 12.312 -19.219 1.14 1 94 121 ILE B CA 1
ATOM 2072 C C . ILE B 1 121 ? 12.086 -19.266 2.648 1 94 121 ILE B C 1
ATOM 2074 O O . ILE B 1 121 ? 11.625 -20.266 3.182 1 94 121 ILE B O 1
ATOM 2078 N N . VAL B 1 122 ? 12.367 -18.25 3.373 1 90.56 122 VAL B N 1
ATOM 2079 C CA . VAL B 1 122 ? 12.414 -18.25 4.832 1 90.56 122 VAL B CA 1
ATOM 2080 C C . VAL B 1 122 ? 11.094 -17.719 5.387 1 90.56 122 VAL B C 1
ATOM 2082 O O . VAL B 1 122 ? 10.883 -17.703 6.602 1 90.56 122 VAL B O 1
ATOM 2085 N N . ASP B 1 123 ? 10.125 -17.359 4.543 1 90.12 123 ASP B N 1
ATOM 2086 C CA . ASP B 1 123 ? 8.867 -16.781 4.992 1 90.12 123 ASP B CA 1
ATOM 2087 C C . ASP B 1 123 ? 7.93 -17.859 5.535 1 90.12 123 ASP B C 1
ATOM 2089 O O . ASP B 1 123 ? 7.039 -18.328 4.824 1 90.12 123 ASP B O 1
ATOM 2093 N N . LYS B 1 124 ? 7.992 -18.156 6.848 1 91.69 124 LYS B N 1
ATOM 2094 C CA . LYS B 1 124 ? 7.25 -19.234 7.496 1 91.69 124 LYS B CA 1
ATOM 2095 C C . LYS B 1 124 ? 5.762 -18.906 7.566 1 91.69 124 LYS B C 1
ATOM 2097 O O . LYS B 1 124 ? 4.922 -19.812 7.543 1 91.69 124 LYS B O 1
ATOM 2102 N N . GLU B 1 125 ? 5.551 -17.641 7.656 1 89.06 125 GLU B N 1
ATOM 2103 C CA . GLU B 1 125 ? 4.145 -17.25 7.723 1 89.06 125 GLU B CA 1
ATOM 2104 C C . GLU B 1 125 ? 3.434 -17.531 6.402 1 89.06 125 GLU B C 1
ATOM 2106 O O . GLU B 1 125 ? 2.32 -18.062 6.395 1 89.06 125 GLU B O 1
ATOM 2111 N N . LEU B 1 126 ? 4.09 -17.188 5.344 1 91.69 126 LEU B N 1
ATOM 2112 C CA . LEU B 1 126 ? 3.52 -17.469 4.035 1 91.69 126 LEU B CA 1
ATOM 2113 C C . LEU B 1 126 ? 3.375 -18.984 3.828 1 91.69 126 LEU B C 1
ATOM 2115 O O . LEU B 1 126 ? 2.365 -19.438 3.295 1 91.69 126 LEU B O 1
ATOM 2119 N N . GLN B 1 127 ? 4.344 -19.734 4.25 1 95.75 127 GLN B N 1
ATOM 2120 C CA . GLN B 1 127 ? 4.27 -21.188 4.172 1 95.75 127 GLN B CA 1
ATOM 2121 C C . GLN B 1 127 ? 3.049 -21.719 4.918 1 95.75 127 GLN B C 1
ATOM 2123 O O . GLN B 1 127 ? 2.32 -22.578 4.402 1 95.75 127 GLN B O 1
ATOM 2128 N N . ARG B 1 128 ? 2.842 -21.203 6.039 1 94.31 128 ARG B N 1
ATOM 2129 C CA . ARG B 1 128 ? 1.707 -21.641 6.852 1 94.31 128 ARG B CA 1
ATOM 2130 C C . ARG B 1 128 ? 0.386 -21.297 6.168 1 94.31 128 ARG B C 1
ATOM 2132 O O . ARG B 1 128 ? -0.537 -22.125 6.152 1 94.31 128 ARG B O 1
ATOM 2139 N N . GLU B 1 129 ? 0.294 -20.125 5.645 1 92.75 129 GLU B N 1
ATOM 2140 C CA . GLU B 1 129 ? -0.936 -19.688 4.988 1 92.75 129 GLU B CA 1
ATOM 2141 C C . GLU B 1 129 ? -1.252 -20.562 3.773 1 92.75 129 GLU B C 1
ATOM 2143 O O . GLU B 1 129 ? -2.41 -20.906 3.539 1 92.75 129 GLU B O 1
ATOM 2148 N N . ILE B 1 130 ? -0.259 -20.844 3.049 1 96.44 130 ILE B N 1
ATOM 2149 C CA . ILE B 1 130 ? -0.427 -21.703 1.878 1 96.44 130 ILE B CA 1
ATOM 2150 C C . ILE B 1 130 ? -0.917 -23.078 2.312 1 96.44 130 ILE B C 1
ATOM 2152 O O . ILE B 1 130 ? -1.89 -23.609 1.764 1 96.44 130 ILE B O 1
ATOM 2156 N N . ASP B 1 131 ? -0.303 -23.609 3.309 1 96.69 131 ASP B N 1
ATOM 2157 C CA . ASP B 1 131 ? -0.674 -24.938 3.809 1 96.69 131 ASP B CA 1
ATOM 2158 C C . ASP B 1 131 ? -2.115 -24.953 4.309 1 96.69 131 ASP B C 1
ATOM 2160 O O . ASP B 1 131 ? -2.867 -25.891 4.031 1 96.69 131 ASP B O 1
ATOM 2164 N N . GLU B 1 132 ? -2.42 -23.953 5.043 1 94.81 132 GLU B N 1
ATOM 2165 C CA . GLU B 1 132 ? -3.764 -23.891 5.609 1 94.81 132 GLU B CA 1
ATOM 2166 C C . GLU B 1 132 ? -4.82 -23.797 4.512 1 94.81 132 GLU B C 1
ATOM 2168 O O . GLU B 1 132 ? -5.859 -24.453 4.59 1 94.81 132 GLU B O 1
ATOM 2173 N N . LEU B 1 133 ? -4.586 -22.984 3.529 1 94.44 133 LEU B N 1
ATOM 2174 C CA . LEU B 1 133 ? -5.555 -22.844 2.447 1 94.44 133 LEU B CA 1
ATOM 2175 C C . LEU B 1 133 ? -5.645 -24.141 1.632 1 94.44 133 LEU B C 1
ATOM 2177 O O . LEU B 1 133 ? -6.738 -24.547 1.224 1 94.44 133 LEU B O 1
ATOM 2181 N N . LEU B 1 134 ? -4.496 -24.75 1.395 1 97.12 134 LEU B N 1
ATOM 2182 C CA . LEU B 1 134 ? -4.484 -26.031 0.699 1 97.12 134 LEU B CA 1
ATOM 2183 C C . LEU B 1 134 ? -5.324 -27.062 1.445 1 97.12 134 LEU B C 1
ATOM 2185 O O . LEU B 1 134 ? -6.156 -27.75 0.844 1 97.12 134 LEU B O 1
ATOM 2189 N N . LYS B 1 135 ? -5.148 -27.094 2.65 1 96.31 135 LYS B N 1
ATOM 2190 C CA . LYS B 1 135 ? -5.891 -28.062 3.467 1 96.31 135 LYS B CA 1
ATOM 2191 C C . LYS B 1 135 ? -7.387 -27.766 3.424 1 96.31 135 LYS B C 1
ATOM 2193 O O . LYS B 1 135 ? -8.195 -28.703 3.332 1 96.31 135 LYS B O 1
ATOM 2198 N N . LYS B 1 136 ? -7.668 -26.531 3.541 1 94.62 136 LYS B N 1
ATOM 2199 C CA . LYS B 1 136 ? -9.07 -26.125 3.512 1 94.62 136 LYS B CA 1
ATOM 2200 C C . LYS B 1 136 ? -9.734 -26.531 2.201 1 94.62 136 LYS B C 1
ATOM 2202 O O . LYS B 1 136 ? -10.875 -27 2.195 1 94.62 136 LYS B O 1
ATOM 2207 N N . LEU B 1 137 ? -9.031 -26.406 1.107 1 96.19 137 LEU B N 1
ATOM 2208 C CA . LEU B 1 137 ? -9.602 -26.688 -0.206 1 96.19 137 LEU B CA 1
ATOM 2209 C C . LEU B 1 137 ? -9.656 -28.188 -0.47 1 96.19 137 LEU B C 1
ATOM 2211 O O . LEU B 1 137 ? -10.539 -28.672 -1.18 1 96.19 137 LEU B O 1
ATOM 2215 N N . LEU B 1 138 ? -8.789 -28.844 0.048 1 93.62 138 LEU B N 1
ATOM 2216 C CA . LEU B 1 138 ? -8.758 -30.281 -0.152 1 93.62 138 LEU B CA 1
ATOM 2217 C C . LEU B 1 138 ? -9.773 -30.984 0.746 1 93.62 138 LEU B C 1
ATOM 2219 O O . LEU B 1 138 ? -10.172 -32.125 0.476 1 93.62 138 LEU B O 1
ATOM 2223 N N . ALA B 1 139 ? -10.18 -30.375 1.819 1 90.19 139 ALA B N 1
ATOM 2224 C CA . ALA B 1 139 ? -11.18 -30.953 2.717 1 90.19 139 ALA B CA 1
ATOM 2225 C C . ALA B 1 139 ? -12.594 -30.703 2.195 1 90.19 139 ALA B C 1
ATOM 2227 O O . ALA B 1 139 ? -13.547 -31.344 2.637 1 90.19 139 ALA B O 1
ATOM 2228 N N . GLU B 1 140 ? -12.828 -29.812 1.35 1 76.25 140 GLU B N 1
ATOM 2229 C CA . GLU B 1 140 ? -14.133 -29.562 0.756 1 76.25 140 GLU B CA 1
ATOM 2230 C C . GLU B 1 140 ? -14.375 -30.453 -0.456 1 76.25 140 GLU B C 1
ATOM 2232 O O . GLU B 1 140 ? -15.477 -30.984 -0.638 1 76.25 140 GLU B O 1
#

pLDDT: mean 95.01, std 4.08, range [76.25, 98.5]

Radius of gyration: 19.62 Å; Cα contacts (8 Å, |Δi|>4): 307; chains: 2; bounding box: 40×57×40 Å

Foldseek 3Di:
DADPVLVVLLVVLLVQLVVCVVVVPPVSNVVSLVVLVCSQVVCPPHPNNALSSLLSSLVSDPPLVVSLVSLVSSLVRCVVVVPLVSLLVSLQVSLVSCVVVVVNVSSLVSLVSSLVSVVVDDCVVSNVSSVVVNVVSVVD/DADPVLVVLLVVLLVQLVVCVVVVPPVSNVVSLVVLVCSQVVCPPHPNNALSSLLSSLVSDPPLVVSLVSLVSSLVRCVVVVPLVSLLVSLQVSLVSCVVVVNNVSSLVSLVSSLVSVVVDDCVVSNVSSVVVNVVSVVD

Solvent-accessible surface area (backbone atoms only — not comparable to full-atom values): 14462 Å² total; per-residue (Å²): 130,72,51,64,70,58,48,51,52,49,49,54,46,50,53,52,37,51,50,24,57,76,67,66,34,61,68,59,29,50,52,47,49,50,52,54,50,48,53,40,61,73,25,54,93,44,97,68,46,45,28,65,53,32,37,54,51,20,73,71,40,80,53,63,70,59,16,41,52,26,23,52,51,13,34,53,40,14,56,72,69,65,35,43,68,50,33,15,54,36,26,41,54,34,17,56,51,26,46,75,72,66,37,50,70,61,15,51,54,31,36,53,51,12,46,63,30,29,72,73,50,85,56,60,65,58,43,48,52,46,50,52,51,52,50,55,62,72,71,106,131,73,50,67,71,58,46,50,51,50,49,54,47,47,53,51,37,52,52,23,56,75,67,66,34,62,68,59,28,51,51,49,49,50,51,52,49,48,53,41,61,74,26,54,93,43,97,68,46,43,29,63,53,32,37,54,51,19,73,71,40,81,53,64,71,60,17,42,53,26,23,52,53,12,34,54,42,15,58,73,70,66,35,42,68,50,33,15,56,36,27,41,54,34,17,56,51,25,46,76,72,68,38,48,69,60,17,49,55,31,36,52,51,14,48,63,30,30,70,74,50,87,56,58,65,59,42,48,52,47,51,53,51,50,50,56,61,70,72,105